Protein AF-A0A7Y5L9I8-F1 (afdb_monomer_lite)

Sequence (361 aa):
MAEFRYQGVTLAGKPLRGTILAPNRLAAKKKIDEIVAEHRVRVQALHKRVHFVYKVRRPGNQKIIDGEITAYTPEEVRESLVRMGYQIVQIRRNFFRPKLGVPQKEVVVFIRLCADLLREQFPYDEILSMLASDMENPRLRETVMEIHKDLKMGKEGRQVFLRHADVLGKFTVYMLSIASTSGNMADIYENTAKFLERSSEFKKNIRSTLFMPAFVVLAAVGALVFYVMYIFPKIAGMLLKYNIAVPPMTAATMQVSEFFQNNIIWVMLAFLSPIIATVSYFRSEKGRVVWHRILISIPVIGKLIYKTSLEVFARVFHALYSGSGENIEVIKISSEACGNRYIEKQIKDIVIPAMLREGRS

Radius of gyration: 30.18 Å; chains: 1; bounding box: 82×51×86 Å

Structure (mmCIF, N/CA/C/O backbone):
data_AF-A0A7Y5L9I8-F1
#
_entry.id   AF-A0A7Y5L9I8-F1
#
loop_
_atom_site.group_PDB
_atom_site.id
_atom_site.type_symbol
_atom_site.label_atom_id
_atom_site.label_alt_id
_atom_site.label_comp_id
_atom_site.label_asym_id
_atom_site.label_entity_id
_atom_site.label_seq_id
_atom_site.pdbx_PDB_ins_code
_atom_site.Cartn_x
_atom_site.Cartn_y
_atom_site.Cartn_z
_atom_site.occupancy
_atom_site.B_iso_or_equiv
_atom_site.auth_seq_id
_atom_site.auth_comp_id
_atom_site.auth_asym_id
_atom_site.auth_atom_id
_atom_site.pdbx_PDB_model_num
ATOM 1 N N . MET A 1 1 ? -18.382 -10.349 3.168 1.00 51.31 1 MET A N 1
ATOM 2 C CA . MET A 1 1 ? -19.373 -11.435 2.954 1.00 51.31 1 MET A CA 1
ATOM 3 C C . MET A 1 1 ? -20.641 -10.809 2.399 1.00 51.31 1 MET A C 1
ATOM 5 O O . MET A 1 1 ? -20.901 -9.664 2.733 1.00 51.31 1 MET A O 1
ATOM 9 N N . ALA A 1 2 ? -21.382 -11.493 1.527 1.00 58.16 2 ALA A N 1
ATOM 10 C CA . ALA A 1 2 ? -22.606 -10.938 0.956 1.00 58.16 2 ALA A CA 1
ATOM 11 C C . ALA A 1 2 ? -23.816 -11.264 1.843 1.00 58.16 2 ALA A C 1
ATOM 13 O O . ALA A 1 2 ? -23.951 -12.385 2.335 1.00 58.16 2 ALA A O 1
ATOM 14 N N . GLU A 1 3 ? -24.687 -10.277 2.032 1.00 71.50 3 GLU A N 1
ATOM 15 C CA . GLU A 1 3 ? -25.963 -10.438 2.725 1.00 71.50 3 GLU A CA 1
ATOM 16 C C . GLU A 1 3 ? -27.029 -10.895 1.719 1.00 71.50 3 GLU A C 1
ATOM 18 O O . GLU A 1 3 ? -27.205 -10.293 0.651 1.00 71.50 3 GLU A O 1
ATOM 23 N N . PHE A 1 4 ? -27.723 -11.983 2.040 1.00 70.19 4 PHE A N 1
ATOM 24 C CA . PHE A 1 4 ? -28.820 -12.516 1.243 1.00 70.19 4 PHE A CA 1
ATOM 25 C C . PHE A 1 4 ? -30.099 -12.518 2.072 1.00 70.19 4 PHE A C 1
ATOM 27 O O . PHE A 1 4 ? -30.115 -13.030 3.188 1.00 70.19 4 PHE A O 1
ATOM 34 N N . ARG A 1 5 ? -31.181 -11.978 1.513 1.00 74.88 5 ARG A N 1
ATOM 35 C CA . ARG A 1 5 ? -32.526 -12.062 2.085 1.00 74.88 5 ARG A CA 1
ATOM 36 C C . ARG A 1 5 ? -33.249 -13.237 1.448 1.00 74.88 5 ARG A C 1
ATOM 38 O O . ARG A 1 5 ? -33.314 -13.322 0.219 1.00 74.88 5 ARG A O 1
ATOM 45 N N . TYR A 1 6 ? -33.791 -14.120 2.275 1.00 75.12 6 TYR A N 1
ATOM 46 C CA . TYR A 1 6 ? -34.672 -15.187 1.828 1.00 75.12 6 TYR A CA 1
ATOM 47 C C . TYR A 1 6 ? -36.113 -14.868 2.225 1.00 75.12 6 TYR A C 1
ATOM 49 O O . TYR A 1 6 ? -36.376 -14.290 3.283 1.00 75.12 6 TYR A O 1
ATOM 57 N N . GLN A 1 7 ? -37.042 -15.216 1.343 1.00 69.31 7 GLN A N 1
ATOM 58 C CA . GLN A 1 7 ? -38.474 -15.165 1.610 1.00 69.31 7 GLN A CA 1
ATOM 59 C C . GLN A 1 7 ? -39.037 -16.570 1.427 1.00 69.31 7 GLN A C 1
ATOM 61 O O . GLN A 1 7 ? -38.748 -17.232 0.427 1.00 69.31 7 GLN A O 1
ATOM 66 N N . GLY A 1 8 ? -39.807 -17.035 2.401 1.00 67.56 8 GLY A N 1
ATOM 67 C CA . GLY A 1 8 ? -40.429 -18.349 2.382 1.00 67.56 8 GLY A CA 1
ATOM 68 C C . GLY A 1 8 ? -41.776 -18.357 3.082 1.00 67.56 8 GLY A C 1
ATOM 69 O O . GLY A 1 8 ? -42.226 -17.344 3.612 1.00 67.56 8 GLY A O 1
ATOM 70 N N . VAL A 1 9 ? -42.417 -19.517 3.077 1.00 67.44 9 VAL A N 1
ATOM 71 C CA . VAL A 1 9 ? -43.700 -19.754 3.741 1.00 67.44 9 VAL A CA 1
ATOM 72 C C . VAL A 1 9 ? -43.538 -20.972 4.642 1.00 67.44 9 VAL A C 1
ATOM 74 O O . VAL A 1 9 ? -42.948 -21.979 4.237 1.00 67.44 9 VAL A O 1
ATOM 77 N N . THR A 1 10 ? -44.010 -20.872 5.881 1.00 62.38 10 THR A N 1
ATOM 78 C CA . THR A 1 10 ? -44.082 -22.027 6.787 1.00 62.38 10 THR A CA 1
ATOM 79 C C . THR A 1 10 ? -45.184 -22.986 6.326 1.00 62.38 10 THR A C 1
ATOM 81 O O . THR A 1 10 ? -46.081 -22.592 5.581 1.00 62.38 10 THR A O 1
ATOM 84 N N . LEU A 1 11 ? -45.173 -24.246 6.775 1.00 61.03 11 LEU A N 1
ATOM 85 C CA . LEU A 1 11 ? -46.251 -25.205 6.464 1.00 61.03 11 LEU A CA 1
ATOM 86 C C . LEU A 1 11 ? -47.656 -24.706 6.864 1.00 61.03 11 LEU A C 1
ATOM 88 O O . LEU A 1 11 ? -48.641 -25.130 6.274 1.00 61.03 11 LEU A O 1
ATOM 92 N N . ALA A 1 12 ? -47.741 -23.772 7.817 1.00 59.38 12 ALA A N 1
ATOM 93 C CA . ALA A 1 12 ? -48.974 -23.124 8.268 1.00 59.38 12 ALA A CA 1
ATOM 94 C C . ALA A 1 12 ? -49.380 -21.885 7.434 1.00 59.38 12 ALA A C 1
ATOM 96 O O . ALA A 1 12 ? -50.245 -21.120 7.853 1.00 59.38 12 ALA A O 1
ATOM 97 N N . GLY A 1 13 ? -48.728 -21.630 6.294 1.00 58.44 13 GLY A N 1
ATOM 98 C CA . GLY A 1 13 ? -49.084 -20.536 5.382 1.00 58.44 13 GLY A CA 1
ATOM 99 C C . GLY A 1 13 ? -48.608 -19.140 5.804 1.00 58.44 13 GLY A C 1
ATOM 100 O O . GLY A 1 13 ? -48.916 -18.165 5.122 1.00 58.44 13 GLY A O 1
ATOM 101 N N . LYS A 1 14 ? -47.840 -19.005 6.897 1.00 64.38 14 LYS A N 1
ATOM 102 C CA . LYS A 1 14 ? -47.336 -17.697 7.354 1.00 64.38 14 LYS A CA 1
ATOM 103 C C . LYS A 1 14 ? -46.060 -17.300 6.592 1.00 64.38 14 LYS A C 1
ATOM 105 O O . LYS A 1 14 ? -45.145 -18.125 6.492 1.00 64.38 14 LYS A O 1
ATOM 110 N N . PRO A 1 15 ? -45.958 -16.055 6.085 1.00 64.38 15 PRO A N 1
ATOM 111 C CA . PRO A 1 15 ? -44.763 -15.578 5.398 1.00 64.38 15 PRO A CA 1
ATOM 112 C C . PRO A 1 15 ? -43.600 -15.417 6.386 1.00 64.38 15 PRO A C 1
ATOM 114 O O . PRO A 1 15 ? -43.722 -14.734 7.401 1.00 64.38 15 PRO A O 1
ATOM 117 N N . LEU A 1 16 ? -42.457 -16.026 6.071 1.00 63.69 16 LEU A N 1
ATOM 118 C CA . LEU A 1 16 ? -41.209 -15.928 6.824 1.00 63.69 16 LEU A CA 1
ATOM 119 C C . LEU A 1 16 ? -40.173 -15.159 5.999 1.00 63.69 16 LEU A C 1
ATOM 121 O O . LEU A 1 16 ? -39.917 -15.477 4.834 1.00 63.69 16 LEU A O 1
ATOM 125 N N . ARG A 1 17 ? -39.553 -14.148 6.611 1.00 68.00 17 ARG A N 1
ATOM 126 C CA . ARG A 1 17 ? -38.451 -13.383 6.019 1.00 68.00 17 ARG A CA 1
ATOM 127 C C . ARG A 1 17 ? -37.253 -13.431 6.952 1.00 68.00 17 ARG A C 1
ATOM 129 O O . ARG A 1 17 ? -37.393 -13.150 8.136 1.00 68.00 17 ARG A O 1
ATOM 136 N N . GLY A 1 18 ? -36.083 -13.734 6.404 1.00 67.50 18 GLY A N 1
ATOM 137 C CA . GLY A 1 18 ? -34.830 -13.724 7.151 1.00 67.50 18 GLY A CA 1
ATOM 138 C C . GLY A 1 18 ? -33.658 -13.280 6.286 1.00 67.50 18 GLY A C 1
ATOM 139 O O . GLY A 1 18 ? -33.740 -13.248 5.054 1.00 67.50 18 GLY A O 1
ATOM 140 N N . THR A 1 19 ? -32.560 -12.904 6.933 1.00 72.50 19 THR A N 1
ATOM 141 C CA . THR A 1 19 ? -31.301 -12.543 6.277 1.00 72.50 19 THR A CA 1
ATOM 142 C C . THR A 1 19 ? -30.198 -13.498 6.705 1.00 72.50 19 THR A C 1
ATOM 144 O O . THR A 1 19 ? -30.141 -13.938 7.850 1.00 72.50 19 THR A O 1
ATOM 147 N N . ILE A 1 20 ? -29.318 -13.844 5.768 1.00 73.56 20 ILE A N 1
ATOM 148 C CA . ILE A 1 20 ? -28.151 -14.685 6.021 1.00 73.56 20 ILE A CA 1
ATOM 149 C C . ILE A 1 20 ? -26.895 -14.069 5.408 1.00 73.56 20 ILE A C 1
ATOM 151 O O . ILE A 1 20 ? -26.925 -13.468 4.331 1.00 73.56 20 ILE A O 1
ATOM 155 N N . LEU A 1 21 ? -25.765 -14.259 6.083 1.00 69.00 21 LEU A N 1
ATOM 156 C CA . LEU A 1 21 ? -24.446 -13.881 5.585 1.00 69.00 21 LEU A CA 1
ATOM 157 C C . LEU A 1 21 ? -23.757 -15.106 4.980 1.00 69.00 21 LEU A C 1
ATOM 159 O O . LEU A 1 21 ? -23.557 -16.128 5.646 1.00 69.00 21 LEU A O 1
ATOM 163 N N . ALA A 1 22 ? -23.369 -14.997 3.711 1.00 66.44 22 ALA A N 1
ATOM 164 C CA . ALA A 1 22 ? -22.656 -16.054 3.008 1.00 66.44 22 ALA A CA 1
ATOM 165 C C . ALA A 1 22 ? -21.616 -15.479 2.031 1.00 66.44 22 ALA A C 1
ATOM 167 O O . ALA A 1 22 ? -21.783 -14.371 1.514 1.00 66.44 22 ALA A O 1
ATOM 168 N N . PRO A 1 23 ? -20.525 -16.211 1.748 1.00 56.97 23 PRO A N 1
ATOM 169 C CA . PRO A 1 23 ? -19.533 -15.771 0.772 1.00 56.97 23 PRO A CA 1
ATOM 170 C C . PRO A 1 23 ? -20.132 -15.715 -0.641 1.00 56.97 23 PRO A C 1
ATOM 172 O O . PRO A 1 23 ? -20.015 -14.691 -1.309 1.00 56.97 23 PRO A O 1
ATOM 175 N N . ASN A 1 24 ? -20.855 -16.766 -1.050 1.00 70.44 24 ASN A N 1
ATOM 176 C CA . ASN A 1 24 ? -21.395 -16.945 -2.401 1.00 70.44 24 ASN A CA 1
ATOM 177 C C . ASN A 1 24 ? -22.856 -17.430 -2.365 1.00 70.44 24 ASN A C 1
ATOM 179 O O . ASN A 1 24 ? -23.300 -18.002 -1.371 1.00 70.44 24 ASN A O 1
ATOM 183 N N . ARG A 1 25 ? -23.590 -17.270 -3.479 1.00 66.75 25 ARG A N 1
ATOM 184 C CA . ARG A 1 25 ? -25.006 -17.687 -3.609 1.00 66.75 25 ARG A CA 1
ATOM 185 C C . ARG A 1 25 ? -25.216 -19.186 -3.337 1.00 66.75 25 ARG A C 1
ATOM 187 O O . ARG A 1 25 ? -26.230 -19.552 -2.762 1.00 66.75 25 ARG A O 1
ATOM 194 N N . LEU A 1 26 ? -24.246 -20.030 -3.699 1.00 69.12 26 LEU A N 1
ATOM 195 C CA . LEU A 1 26 ? -24.251 -21.472 -3.408 1.00 69.12 26 LEU A CA 1
ATOM 196 C C . LEU A 1 26 ? -24.158 -21.766 -1.905 1.00 69.12 26 LEU A C 1
ATOM 198 O O . LEU A 1 26 ? -24.940 -22.552 -1.385 1.00 69.12 26 LEU A O 1
ATOM 202 N N . ALA A 1 27 ? -23.255 -21.086 -1.194 1.00 70.12 27 ALA A N 1
ATOM 203 C CA . ALA A 1 27 ? -23.119 -21.226 0.257 1.00 70.12 27 ALA A CA 1
ATOM 204 C C . ALA A 1 27 ? -24.343 -20.667 1.003 1.00 70.12 27 ALA A C 1
ATOM 206 O O . ALA A 1 27 ? -24.741 -21.210 2.028 1.00 70.12 27 ALA A O 1
ATOM 207 N N . ALA A 1 28 ? -24.958 -19.608 0.464 1.00 64.62 28 ALA A N 1
ATOM 208 C CA . ALA A 1 28 ? -26.220 -19.074 0.964 1.00 64.62 28 ALA A CA 1
ATOM 209 C C . ALA A 1 28 ? -27.350 -20.099 0.821 1.00 64.62 28 ALA A C 1
ATOM 211 O O . ALA A 1 28 ? -28.075 -20.347 1.776 1.00 64.62 28 ALA A O 1
ATOM 212 N N . LYS A 1 29 ? -27.461 -20.727 -0.357 1.00 71.75 29 LYS A N 1
ATOM 213 C CA . LYS A 1 29 ? -28.465 -21.756 -0.626 1.00 71.75 29 LYS A CA 1
ATOM 214 C C . LYS A 1 29 ? -28.286 -22.967 0.293 1.00 71.75 29 LYS A C 1
ATOM 216 O O . LYS A 1 29 ? -29.248 -23.357 0.924 1.00 71.75 29 LYS A O 1
ATOM 221 N N . LYS A 1 30 ? -27.054 -23.457 0.476 1.00 75.06 30 LYS A N 1
ATOM 222 C CA . LYS A 1 30 ? -26.762 -24.586 1.376 1.00 75.06 30 LYS A CA 1
ATOM 223 C C . LYS A 1 30 ? -27.182 -24.318 2.830 1.00 75.06 30 LYS A C 1
ATOM 225 O O . LYS A 1 30 ? -27.861 -25.144 3.421 1.00 75.06 30 LYS A O 1
ATOM 230 N N . LYS A 1 31 ? -26.857 -23.136 3.370 1.00 68.88 31 LYS A N 1
ATOM 231 C CA . LYS A 1 31 ? -27.305 -22.724 4.715 1.00 68.88 31 LYS A CA 1
ATOM 232 C C . LYS A 1 31 ? -28.825 -22.591 4.820 1.00 68.88 31 LYS A C 1
ATOM 234 O O . LYS A 1 31 ? -29.394 -22.854 5.869 1.00 68.88 31 LYS A O 1
ATOM 239 N N . ILE A 1 32 ? -29.483 -22.149 3.750 1.00 67.81 32 ILE A N 1
ATOM 240 C CA . ILE A 1 32 ? -30.946 -22.073 3.703 1.00 67.81 32 ILE A CA 1
ATOM 241 C C . ILE A 1 32 ? -31.549 -23.474 3.644 1.00 67.81 32 ILE A C 1
ATOM 243 O O . ILE A 1 32 ? -32.513 -23.722 4.352 1.00 67.81 32 ILE A O 1
ATOM 247 N N . ASP A 1 33 ? -30.980 -24.383 2.855 1.00 68.00 33 ASP A N 1
ATOM 248 C CA . ASP A 1 33 ? -31.441 -25.767 2.740 1.00 68.00 33 ASP A CA 1
ATOM 249 C C . ASP A 1 33 ? -31.302 -26.511 4.088 1.00 68.00 33 ASP A C 1
ATOM 251 O O . ASP A 1 33 ? -32.197 -27.266 4.461 1.00 68.00 33 ASP A O 1
ATOM 255 N N . GLU A 1 34 ? -30.251 -26.226 4.871 1.00 70.12 34 GLU A N 1
ATOM 256 C CA . GLU A 1 34 ? -30.088 -26.698 6.261 1.00 70.12 34 GLU A CA 1
ATOM 257 C C . GLU A 1 34 ? -31.204 -26.161 7.185 1.00 70.12 34 GLU A C 1
ATOM 259 O O . GLU A 1 34 ? -31.866 -26.938 7.873 1.00 70.12 34 GLU A O 1
ATOM 264 N N . ILE A 1 35 ? -31.507 -24.857 7.129 1.00 66.50 35 ILE A N 1
ATOM 265 C CA . ILE A 1 35 ? -32.602 -24.235 7.906 1.00 66.50 35 ILE A CA 1
ATOM 266 C C . ILE A 1 35 ? -33.977 -24.784 7.481 1.00 66.50 35 ILE A C 1
ATOM 268 O O . ILE A 1 35 ? -34.872 -24.967 8.308 1.00 66.50 35 ILE A O 1
ATOM 272 N N . VAL A 1 36 ? -34.158 -25.063 6.189 1.00 65.25 36 VAL A N 1
ATOM 273 C CA . VAL A 1 36 ? -35.375 -25.650 5.613 1.00 65.25 36 VAL A CA 1
ATOM 274 C C . VAL A 1 36 ? -35.586 -27.084 6.102 1.00 65.25 36 VAL A C 1
ATOM 276 O O . VAL A 1 36 ? -36.724 -27.444 6.414 1.00 65.25 36 VAL A O 1
ATOM 279 N N . ALA A 1 37 ? -34.516 -27.879 6.199 1.00 61.16 37 ALA A N 1
ATOM 280 C CA . ALA A 1 37 ? -34.562 -29.247 6.710 1.00 61.16 37 ALA A CA 1
ATOM 281 C C . ALA A 1 37 ? -34.908 -29.294 8.206 1.00 61.16 37 ALA A C 1
ATOM 283 O O . ALA A 1 37 ? -35.681 -30.149 8.633 1.00 61.16 37 ALA A O 1
ATOM 284 N N . GLU A 1 38 ? -34.391 -28.341 8.982 1.00 60.12 38 GLU A N 1
ATOM 285 C CA . GLU A 1 38 ? -34.566 -28.288 10.435 1.00 60.12 38 GLU A CA 1
ATOM 286 C C . GLU A 1 38 ? -35.928 -27.690 10.854 1.00 60.12 38 GLU A C 1
ATOM 288 O O . GLU A 1 38 ? -36.512 -28.119 11.844 1.00 60.12 38 GLU A O 1
ATOM 293 N N . HIS A 1 39 ? -36.495 -26.761 10.066 1.00 56.97 39 HIS A N 1
ATOM 294 C CA . HIS A 1 39 ? -37.715 -26.015 10.432 1.00 56.97 39 HIS A CA 1
ATOM 295 C C . HIS A 1 39 ? -38.908 -26.181 9.462 1.00 56.97 39 HIS A C 1
ATOM 297 O O . HIS A 1 39 ? -39.911 -25.476 9.589 1.00 56.97 39 HIS A O 1
ATOM 303 N N . ARG A 1 40 ? -38.839 -27.109 8.491 1.00 55.19 40 ARG A N 1
ATOM 304 C CA . ARG A 1 40 ? -39.901 -27.413 7.500 1.00 55.19 40 ARG A CA 1
ATOM 305 C C . ARG A 1 40 ? -40.494 -26.167 6.803 1.00 55.19 40 ARG A C 1
ATOM 307 O O . ARG A 1 40 ? -41.711 -25.987 6.742 1.00 55.19 40 ARG A O 1
ATOM 314 N N . VAL A 1 41 ? -39.651 -25.291 6.258 1.00 58.41 41 VAL A N 1
ATOM 315 C CA . VAL A 1 41 ? -40.068 -24.053 5.555 1.00 58.41 41 VAL A CA 1
ATOM 316 C C . VAL A 1 41 ? -39.853 -24.199 4.045 1.00 58.41 41 VAL A C 1
ATOM 318 O O . VAL A 1 41 ? -38.849 -24.755 3.628 1.00 58.41 41 VAL A O 1
ATOM 321 N N . ARG A 1 42 ? -40.739 -23.675 3.183 1.00 54.66 42 ARG A N 1
ATOM 322 C CA . ARG A 1 42 ? -40.469 -23.577 1.730 1.00 54.66 42 ARG A CA 1
ATOM 323 C C . ARG A 1 42 ? -39.954 -22.185 1.381 1.00 54.66 42 ARG A C 1
ATOM 325 O O . ARG A 1 42 ? -40.699 -21.214 1.483 1.00 54.66 42 ARG A O 1
ATOM 332 N N . VAL A 1 43 ? -38.699 -22.077 0.949 1.00 57.00 43 VAL A N 1
ATOM 333 C CA . VAL A 1 43 ? -38.109 -20.806 0.491 1.00 57.00 43 VAL A CA 1
ATOM 334 C C . VAL A 1 43 ? -38.451 -20.585 -0.982 1.00 57.00 43 VAL A C 1
ATOM 336 O O . VAL A 1 43 ? -38.161 -21.430 -1.823 1.00 57.00 43 VAL A O 1
ATOM 339 N N . GLN A 1 44 ? -39.068 -19.445 -1.292 1.00 58.06 44 GLN A N 1
ATOM 340 C CA . GLN A 1 44 ? -39.566 -19.103 -2.628 1.00 58.06 44 GLN A CA 1
ATOM 341 C C . GLN A 1 44 ? -38.621 -18.168 -3.394 1.00 58.06 44 GLN A C 1
ATOM 343 O O . GLN A 1 44 ? -38.552 -18.241 -4.618 1.00 58.06 44 GLN A O 1
ATOM 348 N N . ALA A 1 45 ? -37.854 -17.314 -2.704 1.00 57.59 45 ALA A N 1
ATOM 349 C CA . ALA A 1 45 ? -36.934 -16.387 -3.364 1.00 57.59 45 ALA A CA 1
ATOM 350 C C . ALA A 1 45 ? -35.699 -16.055 -2.512 1.00 57.59 45 ALA A C 1
ATOM 352 O O . ALA A 1 45 ? -35.792 -15.868 -1.298 1.00 57.59 45 ALA A O 1
ATOM 353 N N . LEU A 1 46 ? -34.539 -15.950 -3.175 1.00 64.19 46 LEU A N 1
ATOM 354 C CA . LEU A 1 46 ? -33.256 -15.555 -2.587 1.00 64.19 46 LEU A CA 1
ATOM 355 C C . LEU A 1 46 ? -32.723 -14.306 -3.295 1.00 64.19 46 LEU A C 1
ATOM 357 O O . LEU A 1 46 ? -32.245 -14.388 -4.431 1.00 64.19 46 LEU A O 1
ATOM 361 N N . HIS A 1 47 ? -32.747 -13.169 -2.605 1.00 69.62 47 HIS A N 1
ATOM 362 C CA . HIS A 1 47 ? -32.266 -11.895 -3.127 1.00 69.62 47 HIS A CA 1
ATOM 363 C C . HIS A 1 47 ? -30.932 -11.522 -2.482 1.00 69.62 47 HIS A C 1
ATOM 365 O O . HIS A 1 47 ? -30.807 -11.446 -1.261 1.00 69.62 47 HIS A O 1
ATOM 371 N N . LYS A 1 48 ? -29.912 -11.285 -3.309 1.00 67.38 48 LYS A N 1
ATOM 372 C CA . LYS A 1 48 ? -28.627 -10.741 -2.858 1.00 67.38 48 LYS A CA 1
ATOM 373 C C . LYS A 1 48 ? -28.773 -9.230 -2.697 1.00 67.38 48 LYS A C 1
ATOM 375 O O . LYS A 1 48 ? -29.258 -8.586 -3.625 1.00 67.38 48 LYS A O 1
ATOM 380 N N . ARG A 1 49 ? -28.302 -8.667 -1.585 1.00 69.62 49 ARG A N 1
ATOM 381 C CA . ARG A 1 49 ? -28.227 -7.212 -1.421 1.00 69.62 49 ARG A CA 1
ATOM 382 C C . ARG A 1 49 ? -27.270 -6.630 -2.463 1.00 69.62 49 ARG A C 1
ATOM 384 O O . ARG A 1 49 ? -26.122 -7.070 -2.567 1.00 69.62 49 ARG A O 1
ATOM 391 N N . VAL A 1 50 ? -27.753 -5.693 -3.273 1.00 73.19 50 VAL A N 1
ATOM 392 C CA . VAL A 1 50 ? -26.979 -5.057 -4.347 1.00 73.19 50 VAL A CA 1
ATOM 393 C C . VAL A 1 50 ? -27.174 -3.547 -4.344 1.00 73.19 50 VAL A C 1
ATOM 395 O O . VAL A 1 50 ? -28.139 -3.027 -3.787 1.00 73.19 50 VAL A O 1
ATOM 398 N N . HIS A 1 51 ? -26.229 -2.843 -4.961 1.00 72.69 51 HIS A N 1
ATOM 399 C CA . HIS A 1 51 ? -26.294 -1.398 -5.121 1.00 72.69 51 HIS A CA 1
ATOM 400 C C . HIS A 1 51 ? -27.138 -1.049 -6.350 1.00 72.69 51 HIS A C 1
ATOM 402 O O . HIS A 1 51 ? -26.938 -1.589 -7.446 1.00 72.69 51 HIS A O 1
ATOM 408 N N . PHE A 1 52 ? -28.067 -0.124 -6.159 1.00 76.75 52 PHE A N 1
ATOM 409 C CA . PHE A 1 52 ? -28.834 0.511 -7.215 1.00 76.75 52 PHE A CA 1
ATOM 410 C C . PHE A 1 52 ? -28.422 1.974 -7.301 1.00 76.75 52 PHE A C 1
ATOM 412 O O . PHE A 1 52 ? -28.347 2.664 -6.286 1.00 76.75 52 PHE A O 1
ATOM 419 N N . VAL A 1 53 ? -28.167 2.436 -8.520 1.00 79.44 53 VAL A N 1
ATOM 420 C CA . VAL A 1 53 ? -27.986 3.856 -8.814 1.00 79.44 53 VAL A CA 1
ATOM 421 C C . VAL A 1 53 ? -29.345 4.381 -9.246 1.00 79.44 53 VAL A C 1
ATOM 423 O O . VAL A 1 53 ? -29.979 3.807 -10.141 1.00 79.44 53 VAL A O 1
ATOM 426 N N . TYR A 1 54 ? -29.799 5.448 -8.604 1.00 80.19 54 TYR A N 1
ATOM 427 C CA . TYR A 1 54 ? -31.060 6.094 -8.922 1.00 80.19 54 TYR A CA 1
ATOM 428 C C . TYR A 1 54 ? -30.833 7.538 -9.353 1.00 80.19 54 TYR A C 1
ATOM 430 O O . TYR A 1 54 ? -29.961 8.237 -8.843 1.00 80.19 54 TYR A O 1
ATOM 438 N N . LYS A 1 55 ? -31.654 7.973 -10.305 1.00 82.44 55 LYS A N 1
ATOM 439 C CA . LYS A 1 55 ? -31.813 9.370 -10.692 1.00 82.44 55 LYS A CA 1
ATOM 440 C C . LYS A 1 55 ? -33.194 9.803 -10.254 1.00 82.44 55 LYS A C 1
ATOM 442 O O . LYS A 1 55 ? -34.190 9.226 -10.704 1.00 82.44 55 LYS A O 1
ATOM 447 N N . VAL A 1 56 ? -33.253 10.779 -9.363 1.00 83.50 56 VAL A N 1
ATOM 448 C CA . VAL A 1 56 ? -34.506 11.282 -8.809 1.00 83.50 56 VAL A CA 1
ATOM 449 C C . VAL A 1 56 ? -34.624 12.783 -8.964 1.00 83.50 56 VAL A C 1
ATOM 451 O O . VAL A 1 56 ? -33.640 13.513 -9.016 1.00 83.50 56 VAL A O 1
ATOM 454 N N . ARG A 1 57 ? -35.864 13.245 -9.030 1.00 84.88 57 ARG A N 1
ATOM 455 C CA . ARG A 1 57 ? -36.238 14.647 -9.115 1.00 84.88 57 ARG A CA 1
ATOM 456 C C . ARG A 1 57 ? -37.121 14.987 -7.922 1.00 84.88 57 ARG A C 1
ATOM 458 O O . ARG A 1 57 ? -37.984 14.198 -7.542 1.00 84.88 57 ARG A O 1
ATOM 465 N N . ARG A 1 58 ? -36.928 16.161 -7.326 1.00 82.19 58 ARG A N 1
ATOM 466 C CA . ARG A 1 58 ? -37.839 16.669 -6.292 1.00 82.19 58 ARG A CA 1
ATOM 467 C C . ARG A 1 58 ? -39.012 17.394 -6.977 1.00 82.19 58 ARG A C 1
ATOM 469 O O . ARG A 1 58 ? -38.751 18.166 -7.904 1.00 82.19 58 ARG A O 1
ATOM 476 N N . PRO A 1 59 ? -40.277 17.170 -6.577 1.00 73.25 59 PRO A N 1
ATOM 477 C CA . PRO A 1 59 ? -41.408 17.904 -7.144 1.00 73.25 59 PRO A CA 1
ATOM 478 C C . PRO A 1 59 ? -41.190 19.414 -6.953 1.00 73.25 59 PRO A C 1
ATOM 480 O O . PRO A 1 59 ? -40.919 19.868 -5.846 1.00 73.25 59 PRO A O 1
ATOM 483 N N . GLY A 1 60 ? -41.210 20.171 -8.056 1.00 68.81 60 GLY A N 1
ATOM 484 C CA . GLY A 1 60 ? -40.944 21.618 -8.081 1.00 68.81 60 GLY A CA 1
ATOM 485 C C . GLY A 1 60 ? -39.508 22.042 -8.425 1.00 68.81 60 GLY A C 1
ATOM 486 O O . GLY A 1 60 ? -39.292 23.209 -8.725 1.00 68.81 60 GLY A O 1
ATOM 487 N N . ASN A 1 61 ? -38.531 21.127 -8.462 1.00 71.75 61 ASN A N 1
ATOM 488 C CA . ASN A 1 61 ? -37.150 21.445 -8.848 1.00 71.75 61 ASN A CA 1
ATOM 489 C C . ASN A 1 61 ? -36.760 20.683 -10.126 1.00 71.75 61 ASN A C 1
ATOM 491 O O . ASN A 1 61 ? -37.120 19.518 -10.299 1.00 71.75 61 ASN A O 1
ATOM 495 N N . GLN A 1 62 ? -36.065 21.335 -11.057 1.00 68.69 62 GLN A N 1
ATOM 496 C CA . GLN A 1 62 ? -35.684 20.744 -12.350 1.00 68.69 62 GLN A CA 1
ATOM 497 C C . GLN A 1 62 ? -34.354 19.974 -12.271 1.00 68.69 62 GLN A C 1
ATOM 499 O O . GLN A 1 62 ? -34.012 19.223 -13.182 1.00 68.69 62 GLN A O 1
ATOM 504 N N . LYS A 1 63 ? -33.621 20.123 -11.160 1.00 75.06 63 LYS A N 1
ATOM 505 C CA . LYS A 1 63 ? -32.325 19.480 -10.941 1.00 75.06 63 LYS A CA 1
ATOM 506 C C . LYS A 1 63 ? -32.494 17.987 -10.637 1.00 75.06 63 LYS A C 1
ATOM 508 O O . LYS A 1 63 ? -33.202 17.607 -9.703 1.00 75.06 63 LYS A O 1
ATOM 513 N N . ILE A 1 64 ? -31.829 17.153 -11.433 1.00 77.50 64 ILE A N 1
ATOM 514 C CA . ILE A 1 64 ? -31.755 15.705 -11.227 1.00 77.50 64 ILE A CA 1
ATOM 515 C C . ILE A 1 64 ? -30.691 15.433 -10.165 1.00 77.50 64 ILE A C 1
ATOM 517 O O . ILE A 1 64 ? -29.571 15.935 -10.257 1.00 77.50 64 ILE A O 1
ATOM 521 N N . ILE A 1 65 ? -31.063 14.661 -9.150 1.00 78.25 65 ILE A N 1
ATOM 522 C CA . ILE A 1 65 ? -30.177 14.206 -8.085 1.00 78.25 65 ILE A CA 1
ATOM 523 C C . ILE A 1 65 ? -29.838 12.748 -8.380 1.00 78.25 65 ILE A C 1
ATOM 525 O O . ILE A 1 65 ? -30.725 11.892 -8.448 1.00 78.25 65 ILE A O 1
ATOM 529 N N . ASP A 1 66 ? -28.549 12.487 -8.556 1.00 78.44 66 ASP A N 1
ATOM 530 C CA . ASP A 1 66 ? -28.013 11.141 -8.704 1.00 78.44 66 ASP A CA 1
ATOM 531 C C . ASP A 1 66 ? -27.628 10.616 -7.311 1.00 78.44 66 ASP A C 1
ATOM 533 O O . ASP A 1 66 ? -27.005 11.325 -6.520 1.00 78.44 66 ASP A O 1
ATOM 537 N N . GLY A 1 67 ? -28.020 9.384 -6.990 1.00 70.69 67 GLY A N 1
ATOM 538 C CA . GLY A 1 67 ? -27.738 8.762 -5.698 1.00 70.69 67 GLY A CA 1
ATOM 539 C C . GLY A 1 67 ? -27.558 7.252 -5.797 1.00 70.69 67 GLY A C 1
ATOM 540 O O . GLY A 1 67 ? -27.932 6.620 -6.787 1.00 70.69 67 GLY A O 1
ATOM 541 N N . GLU A 1 68 ? -26.972 6.660 -4.759 1.00 75.50 68 GLU A N 1
ATOM 542 C CA . GLU A 1 68 ? -26.792 5.213 -4.638 1.00 75.50 68 GLU A CA 1
ATOM 543 C C . GLU A 1 68 ? -27.513 4.706 -3.388 1.00 75.50 68 GLU A C 1
ATOM 545 O O . GLU A 1 68 ? -27.399 5.289 -2.312 1.00 75.50 68 GLU A O 1
ATOM 550 N N . ILE A 1 69 ? -28.248 3.603 -3.514 1.00 74.56 69 ILE A N 1
ATOM 551 C CA . ILE A 1 69 ? -28.906 2.932 -2.387 1.00 74.56 69 ILE A CA 1
ATOM 552 C C . ILE A 1 69 ? -28.670 1.427 -2.465 1.00 74.56 69 ILE A C 1
ATOM 554 O O . ILE A 1 69 ? -28.607 0.838 -3.546 1.00 74.56 69 ILE A O 1
ATOM 558 N N . THR A 1 70 ? -28.532 0.786 -1.306 1.00 71.62 70 THR A N 1
ATOM 559 C CA . THR A 1 70 ? -28.455 -0.677 -1.224 1.00 71.62 70 THR A CA 1
ATOM 560 C C . THR A 1 70 ? -29.836 -1.255 -0.965 1.00 71.62 70 THR A C 1
ATOM 562 O O . THR A 1 70 ? -30.486 -0.888 0.009 1.00 71.62 70 THR A O 1
ATOM 565 N N . ALA A 1 71 ? -30.273 -2.183 -1.812 1.00 77.69 71 ALA A N 1
ATOM 566 C CA . ALA A 1 71 ? -31.560 -2.858 -1.662 1.00 77.69 71 ALA A CA 1
ATOM 567 C C . ALA A 1 71 ? -31.492 -4.304 -2.164 1.00 77.69 71 ALA A C 1
ATOM 569 O O . ALA A 1 71 ? -30.526 -4.709 -2.823 1.00 77.69 71 ALA A O 1
ATOM 570 N N . TYR A 1 72 ? -32.510 -5.099 -1.837 1.00 74.00 72 TYR A N 1
ATOM 571 C CA . TYR A 1 72 ? -32.624 -6.482 -2.307 1.00 74.00 72 TYR A CA 1
ATOM 572 C C . TYR A 1 72 ? -33.348 -6.571 -3.653 1.00 74.00 72 TYR A C 1
ATOM 574 O O . TYR A 1 72 ? -33.048 -7.458 -4.457 1.00 74.00 72 TYR A O 1
ATOM 582 N N . THR A 1 73 ? -34.256 -5.629 -3.915 1.00 78.06 73 THR A N 1
ATOM 583 C CA . THR A 1 73 ? -35.031 -5.525 -5.155 1.00 78.06 73 THR A CA 1
ATOM 584 C C . THR A 1 73 ? -35.130 -4.066 -5.626 1.00 78.06 73 THR A C 1
ATOM 586 O O . THR A 1 73 ? -35.022 -3.147 -4.810 1.00 78.06 73 THR A O 1
ATOM 589 N N . PRO A 1 74 ? -35.311 -3.814 -6.935 1.00 76.44 74 PRO A N 1
ATOM 590 C CA . PRO A 1 74 ? -35.548 -2.462 -7.445 1.00 76.44 74 PRO A CA 1
ATOM 591 C C . PRO A 1 74 ? -36.863 -1.849 -6.927 1.00 76.44 74 PRO A C 1
ATOM 593 O O . PRO A 1 74 ? -36.976 -0.629 -6.826 1.00 76.44 74 PRO A O 1
ATOM 596 N N . GLU A 1 75 ? -37.837 -2.671 -6.545 1.00 79.69 75 GLU A N 1
ATOM 597 C CA . GLU A 1 75 ? -39.116 -2.250 -5.969 1.00 79.69 75 GLU A CA 1
ATOM 598 C C . GLU A 1 75 ? -38.929 -1.648 -4.570 1.00 79.69 75 GLU A C 1
ATOM 600 O O . GLU A 1 75 ? -39.494 -0.596 -4.282 1.00 79.69 75 GLU A O 1
ATOM 605 N N . GLU A 1 76 ? -38.060 -2.233 -3.735 1.00 78.81 76 GLU A N 1
ATOM 606 C CA . GLU A 1 76 ? -37.696 -1.664 -2.426 1.00 78.81 76 GLU A CA 1
ATOM 607 C C . GLU A 1 76 ? -37.054 -0.276 -2.569 1.00 78.81 76 GLU A C 1
ATOM 609 O O . GLU A 1 76 ? -37.308 0.622 -1.762 1.00 78.81 76 GLU A O 1
ATOM 614 N N . VAL A 1 77 ? -36.247 -0.075 -3.617 1.00 77.69 77 VAL A N 1
ATOM 615 C CA . VAL A 1 77 ? -35.668 1.236 -3.948 1.00 77.69 77 VAL A CA 1
ATOM 616 C C . VAL A 1 77 ? -36.765 2.217 -4.330 1.00 77.69 77 VAL A C 1
ATOM 618 O O . VAL A 1 77 ? -36.793 3.338 -3.826 1.00 77.69 77 VAL A O 1
ATOM 621 N N . ARG A 1 78 ? -37.694 1.788 -5.188 1.00 81.62 78 ARG A N 1
ATOM 622 C CA . ARG A 1 78 ? -38.818 2.611 -5.634 1.00 81.62 78 ARG A CA 1
ATOM 623 C C . ARG A 1 78 ? -39.695 3.054 -4.469 1.00 81.62 78 ARG A C 1
ATOM 625 O O . ARG A 1 78 ? -39.963 4.244 -4.347 1.00 81.62 78 ARG A O 1
ATOM 632 N N . GLU A 1 79 ? -40.080 2.137 -3.589 1.00 83.44 79 GLU A N 1
ATOM 633 C CA . GLU A 1 79 ? -40.852 2.471 -2.390 1.00 83.44 79 GLU A CA 1
ATOM 634 C C . GLU A 1 79 ? -40.105 3.435 -1.467 1.00 83.44 79 GLU A C 1
ATOM 636 O O . GLU A 1 79 ? -40.698 4.391 -0.971 1.00 83.44 79 GLU A O 1
ATOM 641 N N . SER A 1 80 ? -38.808 3.205 -1.248 1.00 80.31 80 SER A N 1
ATOM 642 C CA . SER A 1 80 ? -37.996 4.051 -0.368 1.00 80.31 80 SER A CA 1
ATOM 643 C C . SER A 1 80 ? -37.888 5.479 -0.908 1.00 80.31 80 SER A C 1
ATOM 645 O O . SER A 1 80 ? -38.058 6.434 -0.156 1.00 80.31 80 SER A O 1
ATOM 647 N N . LEU A 1 81 ? -37.678 5.639 -2.219 1.00 83.12 81 LEU A N 1
ATOM 648 C CA . LEU A 1 81 ? -37.565 6.950 -2.865 1.00 83.12 81 LEU A CA 1
ATOM 649 C C . LEU A 1 81 ? -38.908 7.690 -2.932 1.00 83.12 81 LEU A C 1
ATOM 651 O O . LEU A 1 81 ? -38.944 8.901 -2.717 1.00 83.12 81 LEU A O 1
ATOM 655 N N . VAL A 1 82 ? -40.011 6.972 -3.166 1.00 84.12 82 VAL A N 1
ATOM 656 C CA . VAL A 1 82 ? -41.363 7.554 -3.143 1.00 84.12 82 VAL A CA 1
ATOM 657 C C . VAL A 1 82 ? -41.741 8.003 -1.730 1.00 84.12 82 VAL A C 1
ATOM 659 O O . VAL A 1 82 ? -42.238 9.114 -1.572 1.00 84.12 82 VAL A O 1
ATOM 662 N N . ARG A 1 83 ? -41.441 7.207 -0.690 1.00 84.75 83 ARG A N 1
ATOM 663 C CA . ARG A 1 83 ? -41.636 7.615 0.719 1.00 84.75 83 ARG A CA 1
ATOM 664 C C . ARG A 1 83 ? -40.841 8.866 1.084 1.00 84.75 83 ARG A C 1
ATOM 666 O O . ARG A 1 83 ? -41.292 9.657 1.901 1.00 84.75 83 ARG A O 1
ATOM 673 N N . MET A 1 84 ? -39.680 9.059 0.464 1.00 78.25 84 MET A N 1
ATOM 674 C CA . MET A 1 84 ? -38.855 10.259 0.624 1.00 78.25 84 MET A CA 1
ATOM 675 C C . MET A 1 84 ? -39.338 11.456 -0.221 1.00 78.25 84 MET A C 1
ATOM 677 O O . MET A 1 84 ? -38.678 12.494 -0.238 1.00 78.25 84 MET A O 1
ATOM 681 N N . GLY A 1 85 ? -40.470 11.337 -0.926 1.00 80.69 85 GLY A N 1
ATOM 682 C CA . GLY A 1 85 ? -41.074 12.421 -1.707 1.00 80.69 85 GLY A CA 1
ATOM 683 C C . GLY A 1 85 ? -40.393 12.695 -3.051 1.00 80.69 85 GLY A C 1
ATOM 684 O O . GLY A 1 85 ? -40.562 13.776 -3.617 1.00 80.69 85 GLY A O 1
ATOM 685 N N . TYR A 1 86 ? -39.608 11.749 -3.573 1.00 84.94 86 TYR A N 1
ATOM 686 C CA . TYR A 1 86 ? -38.902 11.902 -4.842 1.00 84.94 86 TYR A CA 1
ATOM 687 C C . TYR A 1 86 ? -39.668 11.291 -6.025 1.00 84.94 86 TYR A C 1
ATOM 689 O O . TYR A 1 86 ? -40.202 10.186 -5.948 1.00 84.94 86 TYR A O 1
ATOM 697 N N . GLN A 1 87 ? -39.646 11.980 -7.170 1.00 81.88 87 GLN A N 1
ATOM 698 C CA . GLN A 1 87 ? -40.054 11.434 -8.463 1.00 81.88 87 GLN A CA 1
ATOM 699 C C . GLN A 1 87 ? -38.883 10.688 -9.101 1.00 81.88 87 GLN A C 1
ATOM 701 O O . GLN A 1 87 ? -37.787 11.225 -9.258 1.00 81.88 87 GLN A O 1
ATOM 706 N N . ILE A 1 88 ? -39.110 9.438 -9.478 1.00 81.56 88 ILE A N 1
ATOM 707 C CA . ILE A 1 88 ? -38.059 8.557 -9.984 1.00 81.56 88 ILE A CA 1
ATOM 708 C C . ILE A 1 88 ? -37.948 8.722 -11.494 1.00 81.56 88 ILE A C 1
ATOM 710 O O . ILE A 1 88 ? -38.906 8.466 -12.216 1.00 81.56 88 ILE A O 1
ATOM 714 N N . VAL A 1 89 ? -36.766 9.118 -11.963 1.00 81.06 89 VAL A N 1
ATOM 715 C CA . VAL A 1 89 ? -36.450 9.226 -13.394 1.00 81.06 89 VAL A CA 1
ATOM 716 C C . VAL A 1 89 ? -35.887 7.902 -13.897 1.00 81.06 89 VAL A C 1
ATOM 718 O O . VAL A 1 89 ? -36.276 7.412 -14.951 1.00 81.06 89 VAL A O 1
ATOM 721 N N . GLN A 1 90 ? -34.967 7.299 -13.140 1.00 79.25 90 GLN A N 1
ATOM 722 C CA . GLN A 1 90 ? -34.316 6.060 -13.553 1.00 79.25 90 GLN A CA 1
ATOM 723 C C . GLN A 1 90 ? -33.775 5.285 -12.350 1.00 79.25 90 GLN A C 1
ATOM 725 O O . GLN A 1 90 ? -33.153 5.875 -11.471 1.00 79.25 90 GLN A O 1
ATOM 730 N N . ILE A 1 91 ? -33.935 3.960 -12.347 1.00 81.38 91 ILE A N 1
ATOM 731 C CA . ILE A 1 91 ? -33.250 3.044 -11.423 1.00 81.38 91 ILE A CA 1
ATOM 732 C C . ILE A 1 91 ? -32.451 2.063 -12.275 1.00 81.38 91 ILE A C 1
ATOM 734 O O . ILE A 1 91 ? -33.014 1.392 -13.139 1.00 81.38 91 ILE A O 1
ATOM 738 N N . ARG A 1 92 ? -31.140 1.963 -12.049 1.00 78.44 92 ARG A N 1
ATOM 739 C CA . ARG A 1 92 ? -30.295 0.946 -12.687 1.00 78.44 92 ARG A CA 1
ATOM 740 C C . ARG A 1 92 ? -29.543 0.152 -11.636 1.00 78.44 92 ARG A C 1
ATOM 742 O O . ARG A 1 92 ? -28.994 0.699 -10.682 1.00 78.44 92 ARG A O 1
ATOM 749 N N . ARG A 1 93 ? -29.488 -1.162 -11.839 1.00 73.62 93 ARG A N 1
ATOM 750 C CA . ARG A 1 93 ? -28.632 -2.039 -11.044 1.00 73.62 93 ARG A CA 1
ATOM 751 C C . ARG A 1 93 ? -27.184 -1.796 -11.449 1.00 73.62 93 ARG A C 1
ATOM 753 O O . ARG A 1 93 ? -26.841 -1.973 -12.617 1.00 73.62 93 ARG A O 1
ATOM 760 N N . ASN A 1 94 ? -26.340 -1.416 -10.496 1.00 69.25 94 ASN A N 1
ATOM 761 C CA . ASN A 1 94 ? -24.929 -1.208 -10.781 1.00 69.25 94 ASN A CA 1
ATOM 762 C C . ASN A 1 94 ? -24.167 -2.528 -10.592 1.00 69.25 94 ASN A C 1
ATOM 764 O O . ASN A 1 94 ? -23.934 -2.971 -9.469 1.00 69.25 94 ASN A O 1
ATOM 768 N N . PHE A 1 95 ? -23.835 -3.195 -11.701 1.00 55.19 95 PHE A N 1
ATOM 769 C CA . PHE A 1 95 ? -23.036 -4.429 -11.692 1.00 55.19 95 PHE A CA 1
ATOM 770 C C . PHE A 1 95 ? -21.529 -4.160 -11.633 1.00 55.19 95 PHE A C 1
ATOM 772 O O . PHE A 1 95 ? -20.782 -5.002 -11.137 1.00 55.19 95 PHE A O 1
ATOM 779 N N . PHE A 1 96 ? -21.092 -2.999 -12.121 1.00 48.91 96 PHE A N 1
ATOM 780 C CA . PHE A 1 96 ? -19.689 -2.636 -12.272 1.00 48.91 96 PHE A CA 1
ATOM 781 C C . PHE A 1 96 ? -19.416 -1.343 -11.512 1.00 48.91 96 PHE A C 1
ATOM 783 O O . PHE A 1 96 ? -19.413 -0.251 -12.071 1.00 48.91 96 PHE A O 1
ATOM 790 N N . ARG A 1 97 ? -19.135 -1.477 -10.215 1.00 53.44 97 ARG A N 1
ATOM 791 C CA . ARG A 1 97 ? -18.395 -0.438 -9.504 1.00 53.44 97 ARG A CA 1
ATOM 792 C C . ARG A 1 97 ? -16.913 -0.766 -9.684 1.00 53.44 97 ARG A C 1
ATOM 794 O O . ARG A 1 97 ? -16.474 -1.783 -9.134 1.00 53.44 97 ARG A O 1
ATOM 801 N N . PRO A 1 98 ? -16.129 0.005 -10.463 1.00 55.44 98 PRO A N 1
ATOM 802 C CA . PRO A 1 98 ? -14.686 -0.137 -10.395 1.00 55.44 98 PRO A CA 1
ATOM 803 C C . PRO A 1 98 ? -14.314 0.063 -8.928 1.00 55.44 98 PRO A C 1
ATOM 805 O O . PRO A 1 98 ? -14.698 1.058 -8.312 1.00 55.44 98 PRO A O 1
ATOM 808 N N . LYS A 1 99 ? -13.645 -0.923 -8.327 1.00 58.78 99 LYS A N 1
ATOM 809 C CA . LYS A 1 99 ? -13.076 -0.758 -6.992 1.00 58.78 99 LYS A CA 1
ATOM 810 C C . LYS A 1 99 ? -12.011 0.326 -7.120 1.00 58.78 99 LYS A C 1
ATOM 812 O O . LYS A 1 99 ? -10.867 -0.007 -7.420 1.00 58.78 99 LYS A O 1
ATOM 817 N N . LEU A 1 100 ? -12.381 1.599 -6.945 1.00 63.81 100 LEU A N 1
ATOM 818 C CA . LEU A 1 100 ? -11.403 2.677 -6.880 1.00 63.81 100 LEU A CA 1
ATOM 819 C C . LEU A 1 100 ? -10.366 2.259 -5.835 1.00 63.81 100 LEU A C 1
ATOM 821 O O . LEU A 1 100 ? -10.705 1.794 -4.741 1.00 63.81 100 LEU A O 1
ATOM 825 N N . GLY A 1 101 ? -9.094 2.283 -6.223 1.00 78.25 101 GLY A N 1
ATOM 826 C CA . GLY A 1 101 ? -8.018 2.137 -5.255 1.00 78.25 101 GLY A CA 1
ATOM 827 C C . GLY A 1 101 ? -8.090 3.319 -4.297 1.00 78.25 101 GLY A C 1
ATOM 828 O O . GLY A 1 101 ? -8.402 4.426 -4.726 1.00 78.25 101 GLY A O 1
ATOM 829 N N . VAL A 1 102 ? -7.826 3.090 -3.015 1.00 87.25 102 VAL A N 1
ATOM 830 C CA . VAL A 1 102 ? -7.646 4.198 -2.076 1.00 87.25 102 VAL A CA 1
ATOM 831 C C . VAL A 1 102 ? -6.185 4.640 -2.176 1.00 87.25 102 VAL A C 1
ATOM 833 O O . VAL A 1 102 ? -5.292 3.814 -1.954 1.00 87.25 102 VAL A O 1
ATOM 836 N N . PRO A 1 103 ? -5.900 5.896 -2.563 1.00 88.75 103 PRO A N 1
ATOM 837 C CA . PRO A 1 103 ? -4.551 6.431 -2.519 1.00 88.75 103 PRO A CA 1
ATOM 838 C C . PRO A 1 103 ? -3.985 6.331 -1.104 1.00 88.75 103 PRO A C 1
ATOM 840 O O . PRO A 1 103 ? -4.628 6.724 -0.135 1.00 88.75 103 PRO A O 1
ATOM 843 N N . GLN A 1 104 ? -2.737 5.874 -0.977 1.00 87.31 104 GLN A N 1
ATOM 844 C CA . GLN A 1 104 ? -2.083 5.757 0.333 1.00 87.31 104 GLN A CA 1
ATOM 845 C C . GLN A 1 104 ? -2.076 7.096 1.097 1.00 87.31 104 GLN A C 1
ATOM 847 O O . GLN A 1 104 ? -2.160 7.097 2.320 1.00 87.31 104 GLN A O 1
ATOM 852 N N . LYS A 1 105 ? -2.021 8.228 0.380 1.00 90.12 105 LYS A N 1
ATOM 853 C CA . LYS A 1 105 ? -2.073 9.578 0.956 1.00 90.12 105 LYS A CA 1
ATOM 854 C C . LYS A 1 105 ? -3.359 9.827 1.752 1.00 90.12 105 LYS A C 1
ATOM 856 O O . LYS A 1 105 ? -3.2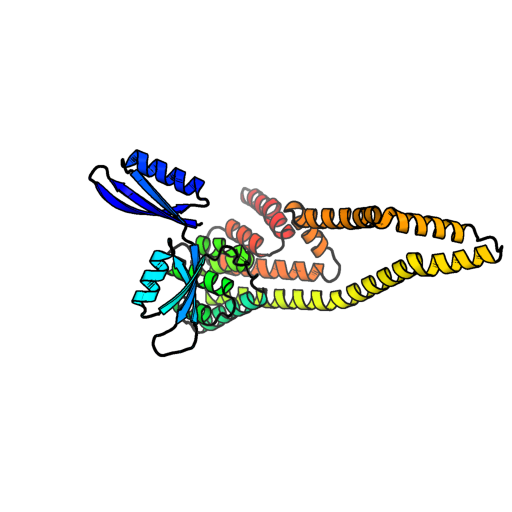77 10.400 2.828 1.00 90.12 105 LYS A O 1
ATOM 861 N N . GLU A 1 106 ? -4.513 9.379 1.264 1.00 92.50 106 GLU A N 1
ATOM 862 C CA . GLU A 1 106 ? -5.787 9.565 1.971 1.00 92.50 106 GLU A CA 1
ATOM 863 C C . GLU A 1 106 ? -5.836 8.753 3.267 1.00 92.50 106 GLU A C 1
ATOM 865 O O . GLU A 1 106 ? -6.296 9.253 4.287 1.00 92.50 106 GLU A O 1
ATOM 870 N N . VAL A 1 107 ? -5.287 7.532 3.259 1.00 93.94 107 VAL A N 1
ATOM 871 C CA . VAL A 1 107 ? -5.157 6.718 4.478 1.00 93.94 107 VAL A CA 1
ATOM 872 C C . VAL A 1 107 ? -4.245 7.411 5.491 1.00 93.94 107 VAL A C 1
ATOM 874 O O . VAL A 1 107 ? -4.573 7.454 6.670 1.00 93.94 107 VAL A O 1
ATOM 877 N N . VAL A 1 108 ? -3.120 7.980 5.043 1.00 93.94 108 VAL A N 1
ATOM 878 C CA . VAL A 1 108 ? -2.203 8.730 5.921 1.00 93.94 108 VAL A CA 1
ATOM 879 C C . VAL A 1 108 ? -2.926 9.911 6.572 1.00 93.94 108 VAL A C 1
ATOM 881 O O . VAL A 1 108 ? -2.857 10.056 7.787 1.00 93.94 108 VAL A O 1
ATOM 884 N N . VAL A 1 109 ? -3.657 10.705 5.781 1.00 94.69 109 VAL A N 1
ATOM 885 C CA . VAL A 1 109 ? -4.429 11.856 6.277 1.00 94.69 109 VAL A CA 1
ATOM 886 C C . VAL A 1 109 ? -5.497 11.411 7.273 1.00 94.69 109 VAL A C 1
ATOM 888 O O . VAL A 1 109 ? -5.583 11.978 8.353 1.00 94.69 109 VAL A O 1
ATOM 891 N N . PHE A 1 110 ? -6.257 10.360 6.962 1.00 95.94 110 PHE A N 1
ATOM 892 C CA . PHE A 1 110 ? -7.268 9.821 7.871 1.00 95.94 110 PHE A CA 1
ATOM 893 C C . PHE A 1 110 ? -6.679 9.420 9.231 1.00 95.94 110 PHE A C 1
ATOM 895 O O . PHE A 1 110 ? -7.203 9.813 10.271 1.00 95.94 110 PHE A O 1
ATOM 902 N N . ILE A 1 111 ? -5.575 8.664 9.234 1.00 96.06 111 ILE A N 1
ATOM 903 C CA . ILE A 1 111 ? -4.936 8.206 10.475 1.00 96.06 111 ILE A CA 1
ATOM 904 C C . ILE A 1 111 ? -4.323 9.375 11.255 1.00 96.06 111 ILE A C 1
ATOM 906 O O . ILE A 1 111 ? -4.418 9.387 12.480 1.00 96.06 111 ILE A O 1
ATOM 910 N N . ARG A 1 112 ? -3.742 10.366 10.566 1.00 96.31 112 ARG A N 1
ATOM 911 C CA . ARG A 1 112 ? -3.231 11.597 11.185 1.00 96.31 112 ARG A CA 1
ATOM 912 C C . ARG A 1 112 ? -4.349 12.394 11.860 1.00 96.31 112 ARG A C 1
ATOM 914 O O . ARG A 1 112 ? -4.229 12.681 13.042 1.00 96.31 112 ARG A O 1
ATOM 921 N N . LEU A 1 113 ? -5.456 12.647 11.161 1.00 96.25 113 LEU A N 1
ATOM 922 C CA . LEU A 1 113 ? -6.611 13.356 11.726 1.00 96.25 113 LEU A CA 1
ATOM 923 C C . LEU A 1 113 ? -7.211 12.612 12.926 1.00 96.25 113 LEU A C 1
ATOM 925 O O . LEU A 1 113 ? -7.551 13.235 13.926 1.00 96.25 113 LEU A O 1
ATOM 929 N N . CYS A 1 114 ? -7.284 11.276 12.870 1.00 96.06 114 CYS A N 1
ATOM 930 C CA . CYS A 1 114 ? -7.678 10.483 14.035 1.00 96.06 114 CYS A CA 1
ATOM 931 C C . CYS A 1 114 ? -6.718 10.689 15.213 1.00 96.06 114 CYS A C 1
ATOM 933 O O . CYS A 1 114 ? -7.177 10.831 16.338 1.00 96.06 114 CYS A O 1
ATOM 935 N N . ALA A 1 115 ? -5.402 10.697 14.973 1.00 95.44 115 ALA A N 1
ATOM 936 C CA . ALA A 1 115 ? -4.405 10.895 16.024 1.00 95.44 115 ALA A CA 1
ATOM 937 C C . ALA A 1 115 ? -4.533 12.269 16.695 1.00 95.44 115 ALA A C 1
ATOM 939 O O . ALA A 1 115 ? -4.475 12.356 17.921 1.00 95.44 115 ALA A O 1
ATOM 940 N N . ASP A 1 116 ? -4.730 13.320 15.898 1.00 95.94 116 ASP A N 1
ATOM 941 C CA . ASP A 1 116 ? -4.844 14.692 16.390 1.00 95.94 116 ASP A CA 1
ATOM 942 C C . ASP A 1 116 ? -6.120 14.866 17.233 1.00 95.94 116 ASP A C 1
ATOM 944 O O . ASP A 1 116 ? -6.043 15.309 18.378 1.00 95.94 116 ASP A O 1
ATOM 948 N N . LEU A 1 117 ? -7.269 14.384 16.745 1.00 96.12 117 LEU A N 1
ATOM 949 C CA . LEU A 1 117 ? -8.539 14.440 17.481 1.00 96.12 117 LEU A CA 1
ATOM 950 C C . LEU A 1 117 ? -8.547 13.549 18.736 1.00 96.12 117 LEU A C 1
ATOM 952 O O . LEU A 1 117 ? -9.103 13.925 19.766 1.00 96.12 117 LEU A O 1
ATOM 956 N N . LEU A 1 118 ? -7.902 12.378 18.688 1.00 94.75 118 LEU A N 1
ATOM 957 C CA . LEU A 1 118 ? -7.737 11.520 19.868 1.00 94.75 118 LEU A CA 1
ATOM 958 C C . LEU A 1 118 ? -6.857 12.184 20.935 1.00 94.75 118 LEU A C 1
ATOM 960 O O . LEU A 1 118 ? -7.110 12.003 22.125 1.00 94.75 118 LEU A O 1
ATOM 964 N N . ARG A 1 119 ? -5.838 12.957 20.536 1.00 93.56 119 ARG A N 1
ATOM 965 C CA . ARG A 1 119 ? -5.015 13.741 21.472 1.00 93.56 119 ARG A CA 1
ATOM 966 C C . ARG A 1 119 ? -5.827 14.854 22.133 1.00 93.56 119 ARG A C 1
ATOM 968 O O . ARG A 1 119 ? -5.624 15.127 23.312 1.00 93.56 119 ARG A O 1
ATOM 975 N N . GLU A 1 120 ? -6.763 15.443 21.398 1.00 94.94 120 GLU A N 1
ATOM 976 C CA . GLU A 1 120 ? -7.742 16.408 21.912 1.00 94.94 120 GLU A CA 1
ATOM 977 C C . GLU A 1 120 ? -8.885 15.751 22.715 1.00 94.94 120 GLU A C 1
ATOM 979 O O . GLU A 1 120 ? -9.811 16.433 23.140 1.00 94.94 120 GLU A O 1
ATOM 984 N N . GLN A 1 121 ? -8.804 14.439 22.976 1.00 91.69 121 GLN A N 1
ATOM 985 C CA . GLN A 1 121 ? -9.762 13.662 23.774 1.00 91.69 121 GLN A CA 1
ATOM 986 C C . GLN A 1 121 ? -11.182 13.599 23.189 1.00 91.69 121 GLN A C 1
ATOM 988 O O . GLN A 1 121 ? -12.141 13.329 23.915 1.00 91.69 121 GLN A O 1
ATOM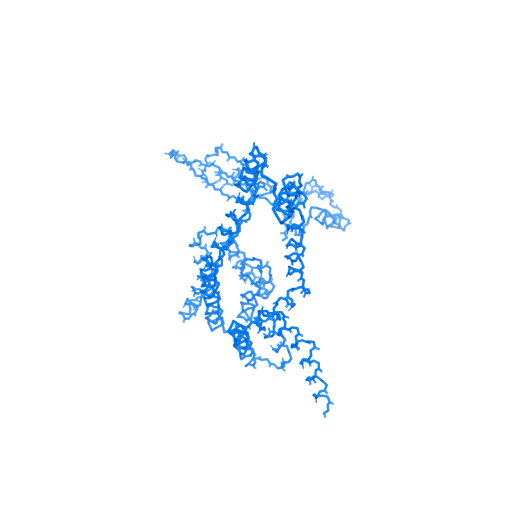 993 N N . PHE A 1 122 ? -11.333 13.783 21.875 1.00 93.06 122 PHE A N 1
ATOM 994 C CA . PHE A 1 122 ? -12.627 13.579 21.228 1.00 93.06 122 PHE A CA 1
ATOM 995 C C . PHE A 1 122 ? -13.069 12.107 21.333 1.00 93.06 122 PHE A C 1
ATOM 997 O O . PHE A 1 122 ? -12.244 11.195 21.178 1.00 93.06 122 PHE A O 1
ATOM 1004 N N . PRO A 1 123 ? -14.370 11.834 21.545 1.00 92.69 123 PRO A N 1
ATOM 1005 C CA . PRO A 1 123 ? -14.894 10.474 21.543 1.00 92.69 123 PRO A CA 1
ATOM 1006 C C . PRO A 1 123 ? -14.637 9.778 20.202 1.00 92.69 123 PRO A C 1
ATOM 1008 O O . PRO A 1 123 ? -14.982 10.288 19.138 1.00 92.69 123 PRO A O 1
ATOM 1011 N N . TYR A 1 124 ? -14.082 8.565 20.233 1.00 91.19 124 TYR A N 1
ATOM 1012 C CA . TYR A 1 124 ? -13.702 7.847 19.010 1.00 91.19 124 TYR A CA 1
ATOM 1013 C C . TYR A 1 124 ? -14.891 7.560 18.062 1.00 91.19 124 TYR A C 1
ATOM 1015 O O . TYR A 1 124 ? -14.720 7.566 16.843 1.00 91.19 124 TYR A O 1
ATOM 1023 N N . ASP A 1 125 ? -16.104 7.372 18.603 1.00 91.69 125 ASP A N 1
ATOM 1024 C CA . ASP A 1 125 ? -17.351 7.248 17.819 1.00 91.69 125 ASP A CA 1
ATOM 1025 C C . ASP A 1 125 ? -17.616 8.504 16.972 1.00 91.69 125 ASP A C 1
ATOM 1027 O O . ASP A 1 125 ? -17.957 8.400 15.792 1.00 91.69 125 ASP A O 1
ATOM 1031 N N . GLU A 1 126 ? -17.404 9.687 17.556 1.00 92.38 126 GLU A N 1
ATOM 1032 C CA . GLU A 1 126 ? -17.609 10.974 16.892 1.00 92.38 126 GLU A CA 1
ATOM 1033 C C . GLU A 1 126 ? -16.549 11.200 15.818 1.00 92.38 126 GLU A C 1
ATOM 1035 O O . GLU A 1 126 ? -16.909 11.492 14.676 1.00 92.38 126 GLU A O 1
ATOM 1040 N N . ILE A 1 127 ? -15.274 10.950 16.141 1.00 94.75 127 ILE A N 1
ATOM 1041 C CA . ILE A 1 127 ? -14.143 11.060 15.205 1.00 94.75 127 ILE A CA 1
ATOM 1042 C C . ILE A 1 127 ? -14.417 10.261 13.927 1.00 94.75 127 ILE A C 1
ATOM 1044 O O . ILE A 1 127 ? -14.313 10.794 12.821 1.00 94.75 127 ILE A O 1
ATOM 1048 N N . LEU A 1 128 ? -14.794 8.983 14.055 1.00 94.00 128 LEU A N 1
ATOM 1049 C CA . LEU A 1 128 ? -15.053 8.130 12.893 1.00 94.00 128 LEU A CA 1
ATOM 1050 C C . LEU A 1 128 ? -16.233 8.633 12.054 1.00 94.00 128 LEU A C 1
ATOM 1052 O O . LEU A 1 128 ? -16.159 8.606 10.826 1.00 94.00 128 LEU A O 1
ATOM 1056 N N . SER A 1 129 ? -17.307 9.098 12.697 1.00 93.31 129 SER A N 1
ATOM 1057 C CA . SER A 1 129 ? -18.499 9.599 12.003 1.00 93.31 129 SER A CA 1
ATOM 1058 C C . SER A 1 129 ? -18.257 10.928 11.274 1.00 93.31 129 SER A C 1
ATOM 1060 O O . SER A 1 129 ? -18.692 11.099 10.130 1.00 93.31 129 SER A O 1
ATOM 1062 N N . MET A 1 130 ? -17.511 11.838 11.907 1.00 93.44 130 MET A N 1
ATOM 1063 C CA . MET A 1 130 ? -17.153 13.145 11.368 1.00 93.44 130 MET A CA 1
ATOM 1064 C C . MET A 1 130 ? -16.228 12.972 10.166 1.00 93.44 130 MET A C 1
ATOM 1066 O O . MET A 1 130 ? -16.563 13.387 9.059 1.00 93.44 130 MET A O 1
ATOM 1070 N N . LEU A 1 131 ? -15.120 12.246 10.344 1.00 94.25 131 LEU A N 1
ATOM 1071 C CA . LEU A 1 131 ? -14.150 12.034 9.273 1.00 94.25 131 LEU A CA 1
ATOM 1072 C C . LEU A 1 131 ? -14.740 11.242 8.102 1.00 94.25 131 LEU A C 1
ATOM 1074 O O . LEU A 1 131 ? -14.403 11.522 6.956 1.00 94.25 131 LEU A O 1
ATOM 1078 N N . ALA A 1 132 ? -15.637 10.280 8.346 1.00 91.19 132 ALA A N 1
ATOM 1079 C CA . ALA A 1 132 ? -16.316 9.569 7.262 1.00 91.19 132 ALA A CA 1
ATOM 1080 C C . ALA A 1 132 ? -17.182 10.498 6.395 1.00 91.19 132 ALA A C 1
ATOM 1082 O O . ALA A 1 132 ? -17.313 10.262 5.192 1.00 91.19 132 ALA A O 1
ATOM 1083 N N . SER A 1 133 ? -17.767 11.544 6.982 1.00 87.94 133 SER A N 1
ATOM 1084 C CA . SER A 1 133 ? -18.632 12.487 6.265 1.00 87.94 133 SER A CA 1
ATOM 1085 C C . SER A 1 133 ? -17.841 13.391 5.313 1.00 87.94 133 SER A C 1
ATOM 1087 O O . SER A 1 133 ? -18.319 13.670 4.213 1.00 87.94 133 SER A O 1
ATOM 1089 N N . ASP A 1 134 ? -16.606 13.742 5.683 1.00 87.75 134 ASP A N 1
ATOM 1090 C CA . ASP A 1 134 ? -15.723 14.632 4.912 1.00 87.75 134 ASP A CA 1
ATOM 1091 C C . ASP A 1 134 ? -14.828 13.900 3.890 1.00 87.75 134 ASP A C 1
ATOM 1093 O O . ASP A 1 134 ? -14.062 14.518 3.149 1.00 87.75 134 ASP A O 1
ATOM 1097 N N . MET A 1 135 ? -14.908 12.569 3.805 1.00 89.81 135 MET A N 1
ATOM 1098 C CA . MET A 1 135 ? -14.104 11.785 2.863 1.00 89.81 135 MET A CA 1
ATOM 1099 C C . MET A 1 135 ? -14.595 11.908 1.417 1.00 89.81 135 MET A C 1
ATOM 1101 O O . MET A 1 135 ? -15.705 11.491 1.071 1.00 89.81 135 MET A O 1
ATOM 1105 N N . GLU A 1 136 ? -13.695 12.355 0.539 1.00 85.94 136 GLU A N 1
ATOM 1106 C CA . GLU A 1 136 ? -13.922 12.407 -0.909 1.00 85.94 136 GLU A CA 1
ATOM 1107 C C . GLU A 1 136 ? -14.018 11.008 -1.534 1.00 85.94 136 GLU A C 1
ATOM 1109 O O . GLU A 1 136 ? -14.849 10.760 -2.410 1.00 85.94 136 GLU A O 1
ATOM 1114 N N . ASN A 1 137 ? -13.182 10.067 -1.080 1.00 87.88 137 ASN A N 1
ATOM 1115 C CA . ASN A 1 137 ? -13.104 8.735 -1.669 1.00 87.88 137 ASN A CA 1
ATOM 1116 C C . ASN A 1 137 ? -14.212 7.811 -1.144 1.00 87.88 137 ASN A C 1
ATOM 1118 O O . ASN A 1 137 ? -14.190 7.430 0.034 1.00 87.88 137 ASN A O 1
ATOM 1122 N N . PRO A 1 138 ? -15.137 7.346 -2.010 1.00 84.69 138 PRO A N 1
ATOM 1123 C CA . PRO A 1 138 ? -16.274 6.538 -1.577 1.00 84.69 138 PRO A CA 1
ATOM 1124 C C . PRO A 1 138 ? -15.867 5.221 -0.915 1.00 84.69 138 PRO A C 1
ATOM 1126 O O . PRO A 1 138 ? -16.556 4.757 -0.011 1.00 84.69 138 PRO A O 1
ATOM 1129 N N . ARG A 1 139 ? -14.747 4.613 -1.337 1.00 87.81 139 ARG A N 1
ATOM 1130 C CA . ARG A 1 139 ? -14.293 3.329 -0.788 1.00 87.81 139 ARG A CA 1
ATOM 1131 C C . ARG A 1 139 ? -13.700 3.486 0.606 1.00 87.81 139 ARG A C 1
ATOM 1133 O O . ARG A 1 139 ? -13.928 2.622 1.452 1.00 87.81 139 ARG A O 1
ATOM 1140 N N . LEU A 1 140 ? -12.940 4.556 0.841 1.00 91.56 140 LEU A N 1
ATOM 1141 C CA . LEU A 1 140 ? -12.417 4.847 2.174 1.00 91.56 140 LEU A CA 1
ATOM 1142 C C . LEU A 1 140 ? -13.567 5.200 3.121 1.00 91.56 140 LEU A C 1
ATOM 1144 O O . LEU A 1 140 ? -13.654 4.609 4.192 1.00 91.56 140 LEU A O 1
ATOM 1148 N N . ARG A 1 141 ? -14.507 6.042 2.672 1.00 92.19 141 ARG A N 1
ATOM 1149 C CA . ARG A 1 141 ? -15.723 6.372 3.423 1.00 92.19 141 ARG A CA 1
ATOM 1150 C C . ARG A 1 141 ? -16.514 5.132 3.828 1.00 92.19 141 ARG A C 1
ATOM 1152 O O . ARG A 1 141 ? -16.793 4.946 5.004 1.00 92.19 141 ARG A O 1
ATOM 1159 N N . GLU A 1 142 ? -16.835 4.255 2.877 1.00 89.62 142 GLU A N 1
ATOM 1160 C CA . GLU A 1 142 ? -17.548 3.001 3.164 1.00 89.62 142 GLU A CA 1
ATOM 1161 C C . GLU A 1 142 ? -16.786 2.123 4.157 1.00 89.62 142 GLU A C 1
ATOM 1163 O O . GLU A 1 142 ? -17.386 1.593 5.087 1.00 89.62 142 GLU A O 1
ATOM 1168 N N . THR A 1 143 ? -15.463 2.021 4.005 1.00 91.81 143 THR A N 1
ATOM 1169 C CA . THR A 1 143 ? -14.607 1.260 4.925 1.00 91.81 143 THR A CA 1
ATOM 1170 C C . THR A 1 143 ? -14.693 1.812 6.348 1.00 91.81 143 THR A C 1
ATOM 1172 O O . THR A 1 143 ? -14.874 1.050 7.293 1.00 91.81 143 THR A O 1
ATOM 1175 N N . VAL A 1 144 ? -14.599 3.132 6.513 1.00 94.56 144 VAL A N 1
ATOM 1176 C CA . VAL A 1 144 ? -14.646 3.780 7.829 1.00 94.56 144 VAL A CA 1
ATOM 1177 C C . VAL A 1 144 ? -16.044 3.697 8.440 1.00 94.56 144 VAL A C 1
ATOM 1179 O O . VAL A 1 144 ? -16.158 3.400 9.624 1.00 94.56 144 VAL A O 1
ATOM 1182 N N . MET A 1 145 ? -17.109 3.846 7.647 1.00 92.62 145 MET A N 1
ATOM 1183 C CA . MET A 1 145 ? -18.487 3.653 8.119 1.00 92.62 145 MET A CA 1
ATOM 1184 C C . MET A 1 145 ? -18.763 2.203 8.544 1.00 92.62 145 MET A C 1
ATOM 1186 O O . MET A 1 145 ? -19.467 1.973 9.527 1.00 92.62 145 MET A O 1
ATOM 1190 N N . GLU A 1 146 ? -18.221 1.213 7.826 1.00 91.38 146 GLU A N 1
ATOM 1191 C CA . GLU A 1 146 ? -18.322 -0.198 8.214 1.00 91.38 146 GLU A CA 1
ATOM 1192 C C . GLU A 1 146 ? -17.582 -0.474 9.526 1.00 91.38 146 GLU A C 1
ATOM 1194 O O . GLU A 1 146 ? -18.149 -1.121 10.408 1.00 91.38 146 GLU A O 1
ATOM 1199 N N . ILE A 1 147 ? -16.364 0.061 9.685 1.00 94.06 147 ILE A N 1
ATOM 1200 C CA . ILE A 1 147 ? -15.593 -0.020 10.934 1.00 94.06 147 ILE A CA 1
ATOM 1201 C C . ILE A 1 147 ? -16.373 0.627 12.080 1.00 94.06 147 ILE A C 1
ATOM 1203 O O . ILE A 1 147 ? -16.581 -0.007 13.112 1.00 94.06 147 ILE A O 1
ATOM 1207 N N . HIS A 1 148 ? -16.844 1.860 11.885 1.00 93.81 148 HIS A N 1
ATOM 1208 C CA . HIS A 1 148 ? -17.611 2.620 12.871 1.00 93.81 148 HIS A CA 1
ATOM 1209 C C . HIS A 1 148 ? -18.833 1.843 13.350 1.00 93.81 148 HIS A C 1
ATOM 1211 O O . HIS A 1 148 ? -19.006 1.621 14.547 1.00 93.81 148 HIS A O 1
ATOM 1217 N N . LYS A 1 149 ? -19.634 1.333 12.409 1.00 92.56 149 LYS A N 1
ATOM 1218 C CA . LYS A 1 149 ? -20.805 0.512 12.711 1.00 92.56 149 LYS A CA 1
ATOM 1219 C C . LYS A 1 149 ? -20.434 -0.750 13.487 1.00 92.56 149 LYS A C 1
ATOM 1221 O O . LYS A 1 149 ? -21.093 -1.071 14.471 1.00 92.56 149 LYS A O 1
ATOM 1226 N N . ASP A 1 150 ? -19.428 -1.491 13.033 1.00 91.62 150 ASP A N 1
ATOM 1227 C CA . ASP A 1 150 ? -19.053 -2.767 13.641 1.00 91.62 150 ASP A CA 1
ATOM 1228 C C . ASP A 1 150 ? -18.519 -2.590 15.071 1.00 91.62 150 ASP A C 1
ATOM 1230 O O . ASP A 1 150 ? -18.877 -3.376 15.949 1.00 91.62 150 ASP A O 1
ATOM 1234 N N . LEU A 1 151 ? -17.729 -1.542 15.317 1.00 90.69 151 LEU A N 1
ATOM 1235 C CA . LEU A 1 151 ? -17.244 -1.194 16.654 1.00 90.69 151 LEU A CA 1
ATOM 1236 C C . LEU A 1 151 ? -18.378 -0.712 17.563 1.00 90.69 151 LEU A C 1
ATOM 1238 O O . LEU A 1 151 ? -18.462 -1.144 18.709 1.00 90.69 151 LEU A O 1
ATOM 1242 N N . LYS A 1 152 ? -19.308 0.097 17.042 1.00 89.50 152 LYS A N 1
ATOM 1243 C CA . LYS A 1 152 ? -20.504 0.545 17.776 1.00 89.50 152 LYS A CA 1
ATOM 1244 C C . LYS A 1 152 ? -21.424 -0.613 18.172 1.00 89.50 152 LYS A C 1
ATOM 1246 O O . LYS A 1 152 ? -22.107 -0.545 19.187 1.00 89.50 152 LYS A O 1
ATOM 1251 N N . MET A 1 153 ? -21.422 -1.696 17.393 1.00 90.25 153 MET A N 1
ATOM 1252 C CA . MET A 1 153 ? -22.109 -2.952 17.721 1.00 90.25 153 MET A CA 1
ATOM 1253 C C . MET A 1 153 ? -21.337 -3.832 18.724 1.00 90.25 153 MET A C 1
ATOM 1255 O O . MET A 1 153 ? -21.782 -4.943 19.004 1.00 90.25 153 MET A O 1
ATOM 1259 N N . GLY A 1 154 ? -20.189 -3.382 19.241 1.00 87.00 154 GLY A N 1
ATOM 1260 C CA . GLY A 1 154 ? -19.390 -4.107 20.233 1.00 87.00 154 GLY A CA 1
ATOM 1261 C C . GLY A 1 154 ? -18.575 -5.271 19.668 1.00 87.00 154 GLY A C 1
ATOM 1262 O O . GLY A 1 154 ? -18.174 -6.157 20.420 1.00 87.00 154 GLY A O 1
ATOM 1263 N N . LYS A 1 155 ? -18.336 -5.323 18.349 1.00 88.38 155 LYS A N 1
ATOM 1264 C CA . LYS A 1 155 ? -17.475 -6.364 17.768 1.00 88.38 155 LYS A CA 1
ATOM 1265 C C . LYS A 1 155 ? -16.018 -6.138 18.160 1.00 88.38 155 LYS A C 1
ATOM 1267 O O . LYS A 1 155 ? -15.554 -5.004 18.241 1.00 88.38 155 LYS A O 1
ATOM 1272 N N . GLU A 1 156 ? -15.278 -7.233 18.313 1.00 87.56 156 GLU A N 1
ATOM 1273 C CA . GLU A 1 156 ? -13.854 -7.200 18.647 1.00 87.56 156 GLU A CA 1
ATOM 1274 C C . GLU A 1 156 ? -13.048 -6.411 17.599 1.00 87.56 156 GLU A C 1
ATOM 1276 O O . GLU A 1 156 ? -13.043 -6.754 16.409 1.00 87.56 156 GLU A O 1
ATOM 1281 N N . GLY A 1 157 ? -12.326 -5.374 18.040 1.00 85.50 157 GLY A N 1
ATOM 1282 C CA . GLY A 1 157 ? -11.613 -4.453 17.152 1.00 85.50 157 GLY A CA 1
ATOM 1283 C C . GLY A 1 157 ? -10.624 -5.152 16.220 1.00 85.50 157 GLY A C 1
ATOM 1284 O O . GLY A 1 157 ? -10.611 -4.877 15.019 1.00 85.50 157 GLY A O 1
ATOM 1285 N N . ARG A 1 158 ? -9.889 -6.156 16.716 1.00 84.56 158 ARG A N 1
ATOM 1286 C CA . ARG A 1 158 ? -8.978 -6.976 15.901 1.00 84.56 158 ARG A CA 1
ATOM 1287 C C . ARG A 1 158 ? -9.680 -7.607 14.699 1.00 84.56 158 ARG A C 1
ATOM 1289 O O . ARG A 1 158 ? -9.182 -7.531 13.575 1.00 84.56 158 ARG A O 1
ATOM 1296 N N . GLN A 1 159 ? -10.856 -8.197 14.905 1.00 86.81 159 GLN A N 1
ATOM 1297 C CA . GLN A 1 159 ? -11.630 -8.821 13.832 1.00 86.81 159 GLN A CA 1
ATOM 1298 C C . GLN A 1 159 ? -12.202 -7.785 12.854 1.00 86.81 159 GLN A C 1
ATOM 1300 O O . GLN A 1 159 ? -12.360 -8.075 11.663 1.00 86.81 159 GLN A O 1
ATOM 1305 N N . VAL A 1 160 ? -12.548 -6.593 13.343 1.00 91.19 160 VAL A N 1
ATOM 1306 C CA . VAL A 1 160 ? -13.047 -5.490 12.514 1.00 91.19 160 VAL A CA 1
ATOM 1307 C C . VAL A 1 160 ? -11.936 -4.975 11.605 1.00 91.19 160 VAL A C 1
ATOM 1309 O O . VAL A 1 160 ? -12.060 -5.080 10.386 1.00 91.19 160 VAL A O 1
ATOM 1312 N N . PHE A 1 161 ? -10.811 -4.517 12.156 1.00 91.56 161 PHE A N 1
ATOM 1313 C CA . PHE A 1 161 ? -9.741 -3.923 11.353 1.00 91.56 161 PHE A CA 1
ATOM 1314 C C . PHE A 1 161 ? -9.113 -4.926 10.374 1.00 91.56 161 PHE A C 1
ATOM 1316 O O . PHE A 1 161 ? -8.858 -4.567 9.223 1.00 91.56 161 PHE A O 1
ATOM 1323 N N . LEU A 1 162 ? -8.914 -6.197 10.768 1.00 85.62 162 LEU A N 1
ATOM 1324 C CA . LEU A 1 162 ? -8.326 -7.231 9.894 1.00 85.62 162 LEU A CA 1
ATOM 1325 C C . LEU A 1 162 ? -9.096 -7.441 8.587 1.00 85.62 162 LEU A C 1
ATOM 1327 O O . LEU A 1 162 ? -8.484 -7.752 7.561 1.00 85.62 162 LEU A O 1
ATOM 1331 N N . ARG A 1 163 ? -10.414 -7.214 8.589 1.00 88.62 163 ARG A N 1
ATOM 1332 C CA . ARG A 1 163 ? -11.250 -7.317 7.384 1.00 88.62 163 ARG A CA 1
ATOM 1333 C C . ARG A 1 163 ? -10.964 -6.229 6.346 1.00 88.62 163 ARG A C 1
ATOM 1335 O O . ARG A 1 163 ? -11.267 -6.449 5.178 1.00 88.62 163 ARG A O 1
ATOM 1342 N N . HIS A 1 164 ? -10.335 -5.124 6.744 1.00 90.69 164 HIS A N 1
ATOM 1343 C CA . HIS A 1 164 ? -10.075 -3.951 5.901 1.00 90.69 164 HIS A CA 1
ATOM 1344 C C . HIS A 1 164 ? -8.583 -3.751 5.576 1.00 90.69 164 HIS A C 1
ATOM 1346 O O . HIS A 1 164 ? -8.150 -2.666 5.176 1.00 90.69 164 HIS A O 1
ATOM 1352 N N . ALA A 1 165 ? -7.771 -4.807 5.717 1.00 86.88 165 ALA A N 1
ATOM 1353 C CA . ALA A 1 165 ? -6.337 -4.780 5.415 1.00 86.88 165 ALA A CA 1
ATOM 1354 C C . ALA A 1 165 ? -6.015 -4.507 3.934 1.00 86.88 165 ALA A C 1
ATOM 1356 O O . ALA A 1 165 ? -4.885 -4.127 3.619 1.00 86.88 165 ALA A O 1
ATOM 1357 N N . ASP A 1 166 ? -6.978 -4.694 3.027 1.00 85.06 166 ASP A N 1
ATOM 1358 C CA . ASP A 1 166 ? -6.848 -4.357 1.608 1.00 85.06 166 ASP A CA 1
ATOM 1359 C C . ASP A 1 166 ? -6.901 -2.844 1.344 1.00 85.06 166 ASP A C 1
ATOM 1361 O O . ASP A 1 166 ? -6.311 -2.388 0.365 1.00 85.06 166 ASP A O 1
ATOM 1365 N N . VAL A 1 167 ? -7.585 -2.082 2.205 1.00 90.50 167 VAL A N 1
ATOM 1366 C CA . VAL A 1 167 ? -7.740 -0.624 2.092 1.00 90.50 167 VAL A CA 1
ATOM 1367 C C . VAL A 1 167 ? -6.720 0.110 2.955 1.00 90.50 167 VAL A C 1
ATOM 1369 O O . VAL A 1 167 ? -5.963 0.932 2.447 1.00 90.50 167 VAL A O 1
ATOM 1372 N N . LEU A 1 168 ? -6.667 -0.206 4.250 1.00 90.19 168 LEU A N 1
ATOM 1373 C CA . LEU A 1 168 ? -5.821 0.509 5.213 1.00 90.19 168 LEU A CA 1
ATOM 1374 C C . LEU A 1 168 ? -4.364 0.019 5.203 1.00 90.19 168 LEU A C 1
ATOM 1376 O O . LEU A 1 168 ? -3.461 0.710 5.674 1.00 90.19 168 LEU A O 1
ATOM 1380 N N . GLY A 1 169 ? -4.121 -1.170 4.647 1.00 87.00 169 GLY A N 1
ATOM 1381 C CA . GLY A 1 169 ? -2.834 -1.849 4.705 1.00 87.00 169 GLY A CA 1
ATOM 1382 C C . GLY A 1 169 ? -2.644 -2.632 6.006 1.00 87.00 169 GLY A C 1
ATOM 1383 O O . GLY A 1 169 ? -3.167 -2.283 7.063 1.00 87.00 169 GLY A O 1
ATOM 1384 N N . LYS A 1 170 ? -1.863 -3.715 5.922 1.00 80.50 170 LYS A N 1
ATOM 1385 C CA . LYS A 1 170 ? -1.664 -4.659 7.034 1.00 80.50 170 LYS A CA 1
ATOM 1386 C C . LYS A 1 170 ? -1.143 -3.979 8.301 1.00 80.50 170 LYS A C 1
ATOM 1388 O O . LYS A 1 170 ? -1.717 -4.179 9.359 1.00 80.50 170 LYS A O 1
ATOM 1393 N N . PHE A 1 171 ? -0.085 -3.175 8.184 1.00 80.44 171 PHE A N 1
ATOM 1394 C CA . PHE A 1 171 ? 0.534 -2.496 9.327 1.00 80.44 171 PHE A CA 1
ATOM 1395 C C . PHE A 1 171 ? -0.468 -1.620 10.090 1.00 80.44 171 PHE A C 1
ATOM 1397 O O . PHE A 1 171 ? -0.646 -1.799 11.288 1.00 80.44 171 PHE A O 1
ATOM 1404 N N . THR A 1 172 ? -1.168 -0.737 9.374 1.00 88.94 172 THR A N 1
ATOM 1405 C CA . THR A 1 172 ? -2.182 0.167 9.932 1.00 88.94 172 THR A CA 1
ATOM 1406 C C . THR A 1 172 ? -3.240 -0.612 10.701 1.00 88.94 172 THR A C 1
ATOM 1408 O O . THR A 1 172 ? -3.514 -0.327 11.857 1.00 88.94 172 THR A O 1
ATOM 1411 N N . VAL A 1 173 ? -3.787 -1.656 10.082 1.00 89.44 173 VAL A N 1
ATOM 1412 C CA . VAL A 1 173 ? -4.802 -2.517 10.690 1.00 89.44 173 VAL A CA 1
ATOM 1413 C C . VAL A 1 173 ? -4.316 -3.192 11.970 1.00 89.44 173 VAL A C 1
ATOM 1415 O O . VAL A 1 173 ? -5.070 -3.260 12.939 1.00 89.44 173 VAL A O 1
ATOM 1418 N N . TYR A 1 174 ? -3.074 -3.679 11.994 1.00 80.81 174 TYR A N 1
ATOM 1419 C CA . TYR A 1 174 ? -2.498 -4.268 13.202 1.00 80.81 174 TYR A CA 1
ATOM 1420 C C . TYR A 1 174 ? -2.372 -3.237 14.321 1.00 80.81 174 TYR A C 1
ATOM 1422 O O . TYR A 1 174 ? -2.814 -3.505 15.434 1.00 80.81 174 TYR A O 1
ATOM 1430 N N . MET A 1 175 ? -1.849 -2.048 14.024 1.00 83.75 175 MET A N 1
ATOM 1431 C CA . MET A 1 175 ? -1.723 -0.981 15.019 1.00 83.75 175 MET A CA 1
ATOM 1432 C C . MET A 1 175 ? -3.080 -0.547 15.571 1.00 83.75 175 MET A C 1
ATOM 1434 O O . MET A 1 175 ? -3.248 -0.432 16.778 1.00 83.75 175 MET A O 1
ATOM 1438 N N . LEU A 1 176 ? -4.076 -0.387 14.702 1.00 90.62 176 LEU A N 1
ATOM 1439 C CA . LEU A 1 176 ? -5.440 -0.042 15.097 1.00 90.62 176 LEU A CA 1
ATOM 1440 C C . LEU A 1 176 ? -6.088 -1.134 15.957 1.00 90.62 176 LEU A C 1
ATOM 1442 O O . LEU A 1 176 ? -6.801 -0.834 16.912 1.00 90.62 176 LEU A O 1
ATOM 1446 N N . SER A 1 177 ? -5.794 -2.403 15.662 1.00 85.62 177 SER A N 1
ATOM 1447 C CA . SER A 1 177 ? -6.233 -3.528 16.493 1.00 85.62 177 SER A CA 1
ATOM 1448 C C . SER A 1 177 ? -5.644 -3.435 17.899 1.00 85.62 177 SER A C 1
ATOM 1450 O O . SER A 1 177 ? -6.386 -3.556 18.868 1.00 85.62 177 SER A O 1
ATOM 1452 N N . ILE A 1 178 ? -4.343 -3.149 18.013 1.00 80.12 178 ILE A N 1
ATOM 1453 C CA . ILE A 1 178 ? -3.679 -2.964 19.310 1.00 80.12 178 ILE A CA 1
ATOM 1454 C C . ILE A 1 178 ? -4.282 -1.764 20.048 1.00 80.12 178 ILE A C 1
ATOM 1456 O O . ILE A 1 178 ? -4.605 -1.882 21.225 1.00 80.12 178 ILE A O 1
ATOM 1460 N N . ALA A 1 179 ? -4.506 -0.646 19.350 1.00 86.56 179 ALA A N 1
ATOM 1461 C CA . ALA A 1 179 ? -5.135 0.551 19.909 1.00 86.56 179 ALA A CA 1
ATOM 1462 C C . ALA A 1 179 ? -6.512 0.260 20.520 1.00 86.56 179 ALA A C 1
ATOM 1464 O O . ALA A 1 179 ? -6.847 0.799 21.571 1.00 86.56 179 ALA A O 1
ATOM 1465 N N . SER A 1 180 ? -7.298 -0.616 19.886 1.00 84.38 180 SER A N 1
ATOM 1466 C CA . SER A 1 180 ? -8.627 -0.984 20.385 1.00 84.38 180 SER A CA 1
ATOM 1467 C C . SER A 1 180 ? -8.626 -1.805 21.669 1.00 84.38 180 SER A C 1
ATOM 1469 O O . SER A 1 180 ? -9.626 -1.799 22.378 1.00 84.38 180 SER A O 1
ATOM 1471 N N . THR A 1 181 ? -7.523 -2.486 21.983 1.00 76.8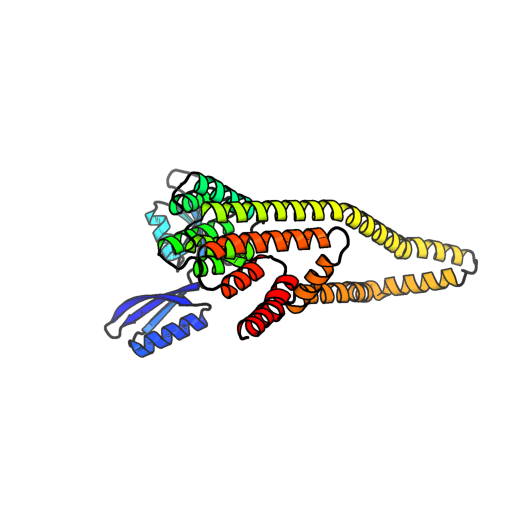8 181 THR A N 1
ATOM 1472 C CA . THR A 1 181 ? -7.408 -3.348 23.167 1.00 76.88 181 THR A CA 1
ATOM 1473 C C . THR A 1 181 ? -6.535 -2.752 24.268 1.00 76.88 181 THR A C 1
ATOM 1475 O O . THR A 1 181 ? -6.725 -3.088 25.429 1.00 76.88 181 THR A O 1
ATOM 1478 N N . SER A 1 182 ? -5.576 -1.883 23.933 1.00 72.62 182 SER A N 1
ATOM 1479 C CA . SER A 1 182 ? -4.570 -1.373 24.876 1.00 72.62 182 SER A CA 1
ATOM 1480 C C . SER A 1 182 ? -5.019 -0.160 25.696 1.00 72.62 182 SER A C 1
ATOM 1482 O O . SER A 1 182 ? -4.281 0.283 26.571 1.00 72.62 182 SER A O 1
ATOM 1484 N N . GLY A 1 183 ? -6.175 0.437 25.387 1.00 75.25 183 GLY A N 1
ATOM 1485 C CA . GLY A 1 183 ? -6.663 1.659 26.041 1.00 75.25 183 GLY A CA 1
ATOM 1486 C C . GLY A 1 183 ? -5.868 2.932 25.711 1.00 75.25 183 GLY A C 1
ATOM 1487 O O . GLY A 1 183 ? -6.306 4.023 26.058 1.00 75.25 183 GLY A O 1
ATOM 1488 N N . ASN A 1 184 ? -4.746 2.826 24.991 1.00 81.75 184 ASN A N 1
ATOM 1489 C CA . ASN A 1 184 ? -3.908 3.956 24.594 1.00 81.75 184 ASN A CA 1
ATOM 1490 C C . ASN A 1 184 ? -4.028 4.244 23.087 1.00 81.75 184 ASN A C 1
ATOM 1492 O O . ASN A 1 184 ? -3.091 4.045 22.307 1.00 81.75 184 ASN A O 1
ATOM 1496 N N . MET A 1 185 ? -5.217 4.675 22.655 1.00 87.81 185 MET A N 1
ATOM 1497 C CA . MET A 1 185 ? -5.464 4.952 21.238 1.00 87.81 185 MET A CA 1
ATOM 1498 C C . MET A 1 185 ? -4.656 6.147 20.725 1.00 87.81 185 MET A C 1
ATOM 1500 O O . MET A 1 185 ? -4.094 6.055 19.636 1.00 87.81 185 MET A O 1
ATOM 1504 N N . ALA A 1 186 ? -4.562 7.239 21.488 1.00 89.25 186 ALA A N 1
ATOM 1505 C CA . ALA A 1 186 ? -3.914 8.470 21.032 1.00 89.25 186 ALA A CA 1
ATOM 1506 C C . ALA A 1 186 ? -2.445 8.241 20.632 1.00 89.25 186 ALA A C 1
ATOM 1508 O O . ALA A 1 186 ? -2.054 8.578 19.511 1.00 89.25 186 ALA A O 1
ATOM 1509 N N . ASP A 1 187 ? -1.651 7.580 21.481 1.00 84.81 187 ASP A N 1
ATOM 1510 C CA . ASP A 1 187 ? -0.238 7.331 21.179 1.00 84.81 187 ASP A CA 1
ATOM 1511 C C . ASP A 1 187 ? -0.059 6.346 20.024 1.00 84.81 187 ASP A C 1
ATOM 1513 O O . ASP A 1 187 ? 0.825 6.507 19.179 1.00 84.81 187 ASP A O 1
ATOM 1517 N N . ILE A 1 188 ? -0.897 5.311 19.949 1.00 86.31 188 ILE A N 1
ATOM 1518 C CA . ILE A 1 188 ? -0.782 4.299 18.896 1.00 86.31 188 ILE A CA 1
ATOM 1519 C C . ILE A 1 188 ? -1.176 4.880 17.537 1.00 86.31 188 ILE A C 1
ATOM 1521 O O . ILE A 1 188 ? -0.485 4.623 16.545 1.00 86.31 188 ILE A O 1
ATOM 1525 N N . TYR A 1 189 ? -2.224 5.702 17.473 1.00 92.06 189 TYR A N 1
ATOM 1526 C CA . TYR A 1 189 ? -2.593 6.422 16.255 1.00 92.06 189 TYR A CA 1
ATOM 1527 C C . TYR A 1 189 ? -1.515 7.426 15.845 1.00 92.06 189 TYR A C 1
ATOM 1529 O O . TYR A 1 189 ? -1.125 7.437 14.678 1.00 92.06 189 TYR A O 1
ATOM 1537 N N . GLU A 1 190 ? -0.953 8.183 16.790 1.00 89.50 190 GLU A N 1
ATOM 1538 C CA . GLU A 1 190 ? 0.156 9.113 16.540 1.00 89.50 190 GLU A CA 1
ATOM 1539 C C . GLU A 1 190 ? 1.372 8.403 15.933 1.00 89.50 190 GLU A C 1
ATOM 1541 O O . GLU A 1 190 ? 1.960 8.836 14.936 1.00 89.50 190 GLU A O 1
ATOM 1546 N N . ASN A 1 191 ? 1.741 7.274 16.527 1.00 80.12 191 ASN A N 1
ATOM 1547 C CA . ASN A 1 191 ? 2.847 6.443 16.081 1.00 80.12 191 ASN A CA 1
ATOM 1548 C C . ASN A 1 191 ? 2.597 5.865 14.683 1.00 80.12 191 ASN A C 1
ATOM 1550 O O . ASN A 1 191 ? 3.498 5.849 13.838 1.00 80.12 191 ASN A O 1
ATOM 1554 N N . THR A 1 192 ? 1.363 5.435 14.425 1.00 86.75 192 THR A N 1
ATOM 1555 C CA . THR A 1 192 ? 0.942 4.907 13.125 1.00 86.75 192 THR A CA 1
ATOM 1556 C C . THR A 1 192 ? 0.971 5.999 12.058 1.00 86.75 192 THR A C 1
ATOM 1558 O O . THR A 1 192 ? 1.508 5.770 10.973 1.00 86.75 192 THR A O 1
ATOM 1561 N N . ALA A 1 193 ? 0.471 7.197 12.369 1.00 90.25 193 ALA A N 1
ATOM 1562 C CA . ALA A 1 193 ? 0.482 8.349 11.474 1.00 90.25 193 ALA A CA 1
ATOM 1563 C C . ALA A 1 193 ? 1.915 8.738 11.085 1.00 90.25 193 ALA A C 1
ATOM 1565 O O . ALA A 1 193 ? 2.239 8.762 9.897 1.00 90.25 193 ALA A O 1
ATOM 1566 N N . LYS A 1 194 ? 2.810 8.910 12.071 1.00 84.69 194 LYS A N 1
ATOM 1567 C CA . LYS A 1 194 ? 4.234 9.218 11.840 1.00 84.69 194 LYS A CA 1
ATOM 1568 C C . LYS A 1 194 ? 4.913 8.197 10.929 1.00 84.69 194 LYS A C 1
ATOM 1570 O O . LYS A 1 194 ? 5.696 8.562 10.051 1.00 84.69 194 LYS A O 1
ATOM 1575 N N . PHE A 1 195 ? 4.632 6.910 11.127 1.00 80.31 195 PHE A N 1
ATOM 1576 C CA . PHE A 1 195 ? 5.182 5.864 10.268 1.00 80.31 195 PHE A CA 1
ATOM 1577 C C . PHE A 1 195 ? 4.643 5.954 8.835 1.00 80.31 195 PHE A C 1
ATOM 1579 O O . PHE A 1 195 ? 5.415 5.882 7.874 1.00 80.31 195 PHE A O 1
ATOM 1586 N N . LEU A 1 196 ? 3.327 6.115 8.676 1.00 86.00 196 LEU A N 1
ATOM 1587 C CA . LEU A 1 196 ? 2.688 6.207 7.365 1.00 86.00 196 LEU A CA 1
ATOM 1588 C C . LEU A 1 196 ? 3.164 7.436 6.581 1.00 86.00 196 LEU A C 1
ATOM 1590 O O . LEU A 1 196 ? 3.424 7.312 5.383 1.00 86.00 196 LEU A O 1
ATOM 1594 N N . GLU A 1 197 ? 3.342 8.579 7.242 1.00 86.00 197 GLU A N 1
ATOM 1595 C CA . GLU A 1 197 ? 3.899 9.807 6.659 1.00 86.00 197 GLU A CA 1
ATOM 1596 C C . GLU A 1 197 ? 5.320 9.591 6.153 1.00 86.00 197 GLU A C 1
ATOM 1598 O O . GLU A 1 197 ? 5.571 9.744 4.956 1.00 86.00 197 GLU A O 1
ATOM 1603 N N . ARG A 1 198 ? 6.220 9.110 7.020 1.00 78.19 198 ARG A N 1
ATOM 1604 C CA . ARG A 1 198 ? 7.610 8.801 6.648 1.00 78.19 198 ARG A CA 1
ATOM 1605 C C . ARG A 1 198 ? 7.679 7.800 5.498 1.00 78.19 198 ARG A C 1
ATOM 1607 O O . ARG A 1 198 ? 8.473 7.957 4.574 1.00 78.19 198 ARG A O 1
ATOM 1614 N N . SER A 1 199 ? 6.832 6.769 5.525 1.00 76.69 199 SER A N 1
ATOM 1615 C CA . SER A 1 199 ? 6.759 5.768 4.456 1.00 76.69 199 SER A CA 1
ATOM 1616 C C . SER A 1 199 ? 6.267 6.371 3.135 1.00 76.69 199 SER A C 1
ATOM 1618 O O . SER A 1 199 ? 6.781 6.034 2.066 1.00 76.69 199 SER A O 1
ATOM 1620 N N . SER A 1 200 ? 5.278 7.265 3.193 1.00 82.94 200 SER A N 1
ATOM 1621 C CA . SER A 1 200 ? 4.731 7.969 2.032 1.00 82.94 200 SER A CA 1
ATOM 1622 C C . SER A 1 200 ? 5.762 8.915 1.411 1.00 82.94 200 SER A C 1
ATOM 1624 O O . SER A 1 200 ? 6.003 8.852 0.203 1.00 82.94 200 SER A O 1
ATOM 1626 N N . GLU A 1 201 ? 6.435 9.724 2.230 1.00 79.81 201 GLU A N 1
ATOM 1627 C CA . GLU A 1 201 ? 7.521 10.613 1.806 1.00 79.81 201 GLU A CA 1
ATOM 1628 C C . GLU A 1 201 ? 8.674 9.833 1.184 1.00 79.81 201 GLU A C 1
ATOM 1630 O O . GLU A 1 201 ? 9.140 10.166 0.096 1.00 79.81 201 GLU A O 1
ATOM 1635 N N . PHE A 1 202 ? 9.081 8.732 1.813 1.00 72.88 202 PHE A N 1
ATOM 1636 C CA . PHE A 1 202 ? 10.129 7.870 1.287 1.00 72.88 202 PHE A CA 1
ATOM 1637 C C . PHE A 1 202 ? 9.772 7.296 -0.088 1.00 72.88 202 PHE A C 1
ATOM 1639 O O . PHE A 1 202 ? 10.567 7.382 -1.025 1.00 72.88 202 PHE A O 1
ATOM 1646 N N . LYS A 1 203 ? 8.555 6.757 -0.249 1.00 75.25 203 LYS A N 1
ATOM 1647 C CA . LYS A 1 203 ? 8.080 6.25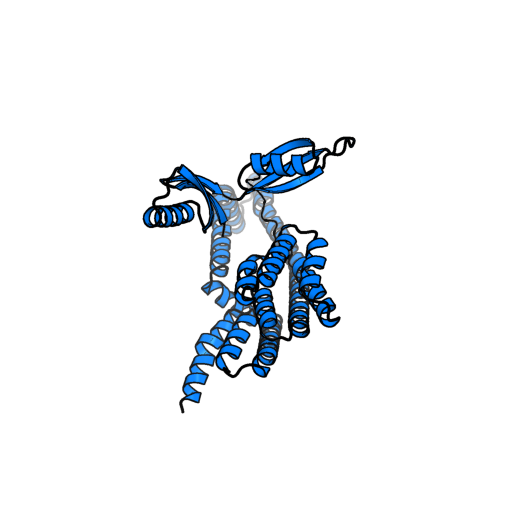4 -1.548 1.00 75.25 203 LYS A CA 1
ATOM 1648 C C . LYS A 1 203 ? 8.016 7.359 -2.596 1.00 75.25 203 LYS A C 1
ATOM 1650 O O . LYS A 1 203 ? 8.365 7.110 -3.749 1.00 75.25 203 LYS A O 1
ATOM 1655 N N . LYS A 1 204 ? 7.577 8.562 -2.215 1.00 81.44 204 LYS A N 1
ATOM 1656 C CA . LYS A 1 204 ? 7.541 9.732 -3.100 1.00 81.44 204 LYS A CA 1
ATOM 1657 C C . LYS A 1 204 ? 8.951 10.107 -3.560 1.00 81.44 204 LYS A C 1
ATOM 1659 O O . LYS A 1 204 ? 9.160 10.258 -4.761 1.00 81.44 204 LYS A O 1
ATOM 1664 N N . ASN A 1 205 ? 9.906 10.180 -2.637 1.00 77.75 205 ASN A N 1
ATOM 1665 C CA . ASN A 1 205 ? 11.294 10.531 -2.928 1.00 77.75 205 ASN A CA 1
ATOM 1666 C C . ASN A 1 205 ? 11.951 9.482 -3.826 1.00 77.75 205 ASN A C 1
ATOM 1668 O O . ASN A 1 205 ? 12.476 9.836 -4.874 1.00 77.75 205 ASN A O 1
ATOM 1672 N N . ILE A 1 206 ? 11.814 8.189 -3.505 1.00 76.19 206 ILE A N 1
ATOM 1673 C CA . ILE A 1 206 ? 12.295 7.099 -4.368 1.00 76.19 206 ILE A CA 1
ATOM 1674 C C . ILE A 1 206 ? 11.713 7.212 -5.771 1.00 76.19 206 ILE A C 1
ATOM 1676 O O . ILE A 1 206 ? 12.443 7.115 -6.756 1.00 76.19 206 ILE A O 1
ATOM 1680 N N . ARG A 1 207 ? 10.394 7.404 -5.874 1.00 76.25 207 ARG A N 1
ATOM 1681 C CA . ARG A 1 207 ? 9.728 7.484 -7.172 1.00 76.25 207 ARG A CA 1
ATOM 1682 C C . ARG A 1 207 ? 10.233 8.680 -7.971 1.00 76.25 207 ARG A C 1
ATOM 1684 O O . ARG A 1 207 ? 10.478 8.526 -9.159 1.00 76.25 207 ARG A O 1
ATOM 1691 N N . SER A 1 208 ? 10.420 9.830 -7.327 1.00 80.75 208 SER A N 1
ATOM 1692 C CA . SER A 1 208 ? 10.942 11.039 -7.966 1.00 80.75 208 SER A CA 1
ATOM 1693 C C . SER A 1 208 ? 12.387 10.858 -8.434 1.00 80.75 208 SER A C 1
ATOM 1695 O O . SER A 1 208 ? 12.706 11.191 -9.571 1.00 80.75 208 SER A O 1
ATOM 1697 N N . THR A 1 209 ? 13.252 10.289 -7.591 1.00 80.19 209 THR A N 1
ATOM 1698 C CA . THR A 1 209 ? 14.672 10.087 -7.908 1.00 80.19 209 THR A CA 1
ATOM 1699 C C . THR A 1 209 ? 14.878 9.037 -8.994 1.00 80.19 209 THR A C 1
ATOM 1701 O O . THR A 1 209 ? 15.751 9.215 -9.832 1.00 80.19 209 THR A O 1
ATOM 1704 N N . LEU A 1 210 ? 14.083 7.961 -9.019 1.00 81.00 210 LEU A N 1
ATOM 1705 C CA . LEU A 1 210 ? 14.198 6.907 -10.035 1.00 81.00 210 LEU A CA 1
ATOM 1706 C C . LEU A 1 210 ? 13.539 7.267 -11.368 1.00 81.00 210 LEU A C 1
ATOM 1708 O O . LEU A 1 210 ? 13.886 6.674 -12.387 1.00 81.00 210 LEU A O 1
ATOM 1712 N N . PHE A 1 211 ? 12.606 8.222 -11.384 1.00 84.44 211 PHE A N 1
ATOM 1713 C CA . PHE A 1 211 ? 11.885 8.582 -12.603 1.00 84.44 211 PHE A CA 1
ATOM 1714 C C . PHE A 1 211 ? 12.821 9.126 -13.687 1.00 84.44 211 PHE A C 1
ATOM 1716 O O . PHE A 1 211 ? 12.768 8.666 -14.825 1.00 84.44 211 PHE A O 1
ATOM 1723 N N . MET A 1 212 ? 13.710 10.059 -13.333 1.00 86.00 212 MET A N 1
ATOM 1724 C CA . MET A 1 212 ? 14.617 10.687 -14.297 1.00 86.00 212 MET A CA 1
ATOM 1725 C C . MET A 1 212 ? 15.643 9.693 -14.880 1.00 86.00 212 MET A C 1
ATOM 1727 O O . MET A 1 212 ? 15.704 9.587 -16.105 1.00 86.00 212 MET A O 1
ATOM 1731 N N . PRO A 1 213 ? 16.381 8.895 -14.080 1.00 87.75 213 PRO A N 1
ATOM 1732 C CA . PRO A 1 213 ? 17.251 7.848 -14.612 1.00 87.75 213 PRO A CA 1
ATOM 1733 C C . PRO A 1 213 ? 16.501 6.837 -15.483 1.00 87.75 213 PRO A C 1
ATOM 1735 O O . PRO A 1 213 ? 16.982 6.484 -16.557 1.00 87.75 213 PRO A O 1
ATOM 1738 N N . ALA A 1 214 ? 15.307 6.399 -15.065 1.00 86.88 214 ALA A N 1
ATOM 1739 C CA . ALA A 1 214 ? 14.517 5.446 -15.841 1.00 86.88 214 ALA A CA 1
ATOM 1740 C C . ALA A 1 214 ? 14.096 6.020 -17.200 1.00 86.88 214 ALA A C 1
ATOM 1742 O O . ALA A 1 214 ? 14.180 5.322 -18.208 1.00 86.88 214 ALA A O 1
ATOM 1743 N N . PHE A 1 215 ? 13.685 7.290 -17.241 1.00 92.19 215 PHE A N 1
ATOM 1744 C CA . PHE A 1 215 ? 13.329 7.970 -18.483 1.00 92.19 215 PHE A CA 1
ATOM 1745 C C . PHE A 1 215 ? 14.527 8.094 -19.433 1.00 92.19 215 PHE A C 1
ATOM 1747 O O . PHE A 1 215 ? 14.401 7.769 -20.611 1.00 92.19 215 PHE A O 1
ATOM 1754 N N . VAL A 1 216 ? 15.697 8.496 -18.924 1.00 93.62 216 VAL A N 1
ATOM 1755 C CA . VAL A 1 216 ? 16.925 8.623 -19.729 1.00 93.62 216 VAL A CA 1
ATOM 1756 C C . VAL A 1 216 ? 17.358 7.273 -20.297 1.00 93.62 216 VAL A C 1
ATOM 1758 O O . VAL A 1 216 ? 17.642 7.176 -21.488 1.00 93.62 216 VAL A O 1
ATOM 1761 N N . VAL A 1 217 ? 17.359 6.216 -19.480 1.00 92.62 217 VAL A N 1
ATOM 1762 C CA . VAL A 1 217 ? 17.697 4.860 -19.938 1.00 92.62 217 VAL A CA 1
ATOM 1763 C C . VAL A 1 217 ? 16.701 4.380 -20.991 1.00 92.62 217 VAL A C 1
ATOM 1765 O O . VAL A 1 217 ? 17.114 3.854 -22.021 1.00 92.62 217 VAL A O 1
ATOM 1768 N N . LEU A 1 218 ? 15.400 4.593 -20.777 1.00 91.50 218 LEU A N 1
ATOM 1769 C CA . LEU A 1 218 ? 14.370 4.205 -21.739 1.00 91.50 218 LEU A CA 1
ATOM 1770 C C . LEU A 1 218 ? 14.537 4.943 -23.074 1.00 91.50 218 LEU A C 1
ATOM 1772 O O . LEU A 1 218 ? 14.463 4.316 -24.129 1.00 91.50 218 LEU A O 1
ATOM 1776 N N . ALA A 1 219 ? 14.803 6.250 -23.033 1.00 93.44 219 ALA A N 1
ATOM 1777 C CA . ALA A 1 219 ? 15.056 7.054 -24.223 1.00 93.44 219 ALA A CA 1
ATOM 1778 C C . ALA A 1 219 ? 16.329 6.601 -24.957 1.00 93.44 219 ALA A C 1
ATOM 1780 O O . ALA A 1 219 ? 16.304 6.455 -26.177 1.00 93.44 219 ALA A O 1
ATOM 1781 N N . ALA A 1 220 ? 17.414 6.316 -24.231 1.00 93.00 220 ALA A N 1
ATOM 1782 C CA . ALA A 1 220 ? 18.669 5.837 -24.806 1.00 93.00 220 ALA A CA 1
ATOM 1783 C C . ALA A 1 220 ? 18.515 4.458 -25.468 1.00 93.00 220 ALA A C 1
ATOM 1785 O O . ALA A 1 220 ? 18.952 4.264 -26.601 1.00 93.00 220 ALA A O 1
ATOM 1786 N N . VAL A 1 221 ? 17.842 3.516 -24.798 1.00 90.00 221 VAL A N 1
ATOM 1787 C CA . VAL A 1 221 ? 17.534 2.193 -25.363 1.00 90.00 221 VAL A CA 1
ATOM 1788 C C . VAL A 1 221 ? 16.633 2.334 -26.590 1.00 90.00 221 VAL A C 1
ATOM 1790 O O . VAL A 1 221 ? 16.903 1.716 -27.615 1.00 90.00 221 VAL A O 1
ATOM 1793 N N . GLY A 1 222 ? 15.603 3.184 -26.527 1.00 90.44 222 GLY A N 1
ATOM 1794 C CA . GLY A 1 222 ? 14.723 3.460 -27.662 1.00 90.44 222 GLY A CA 1
ATOM 1795 C C . GLY A 1 222 ? 15.468 4.046 -28.865 1.00 90.44 222 GLY A C 1
ATOM 1796 O O . GLY A 1 222 ? 15.283 3.577 -29.987 1.00 90.44 222 GLY A O 1
ATOM 1797 N N . ALA A 1 223 ? 16.357 5.015 -28.635 1.00 93.31 223 ALA A N 1
ATOM 1798 C CA . ALA A 1 223 ? 17.191 5.611 -29.676 1.00 93.31 223 ALA A CA 1
ATOM 1799 C C . ALA A 1 223 ? 18.153 4.589 -30.301 1.00 93.31 223 ALA A C 1
ATOM 1801 O O . ALA A 1 223 ? 18.288 4.544 -31.523 1.00 93.31 223 ALA A O 1
ATOM 1802 N N . LEU A 1 224 ? 18.776 3.732 -29.484 1.00 88.44 224 LEU A N 1
ATOM 1803 C CA . LEU A 1 224 ? 19.659 2.666 -29.958 1.00 88.44 224 LEU A CA 1
ATOM 1804 C C . LEU A 1 224 ? 18.904 1.651 -30.825 1.00 88.44 224 LEU A C 1
ATOM 1806 O O . LEU A 1 224 ? 19.364 1.301 -31.911 1.00 88.44 224 LEU A O 1
ATOM 1810 N N . VAL A 1 225 ? 17.725 1.212 -30.376 1.00 85.25 225 VAL A N 1
ATOM 1811 C CA . VAL A 1 225 ? 16.866 0.294 -31.138 1.00 85.25 225 VAL A CA 1
ATOM 1812 C C . VAL A 1 225 ? 16.445 0.925 -32.466 1.00 85.25 225 VAL A C 1
ATOM 1814 O O . VAL A 1 225 ? 16.573 0.285 -33.508 1.00 85.25 225 VAL A O 1
ATOM 1817 N N . PHE A 1 226 ? 16.011 2.189 -32.456 1.00 86.81 226 PHE A N 1
ATOM 1818 C CA . PHE A 1 226 ? 15.659 2.922 -33.674 1.00 86.81 226 PHE A CA 1
ATOM 1819 C C . PHE A 1 226 ? 16.841 3.026 -34.645 1.00 86.81 226 PHE A C 1
ATOM 1821 O O . PHE A 1 226 ? 16.690 2.787 -35.845 1.00 86.81 226 PHE A O 1
ATOM 1828 N N . TYR A 1 227 ? 18.034 3.327 -34.131 1.00 86.81 227 TYR A N 1
ATOM 1829 C CA . TYR A 1 227 ? 19.245 3.400 -34.938 1.00 86.81 227 TYR A CA 1
ATOM 1830 C C . TYR A 1 227 ? 19.553 2.059 -35.618 1.00 86.81 227 TYR A C 1
ATOM 1832 O O . TYR A 1 227 ? 19.729 2.019 -36.835 1.00 86.81 227 TYR A O 1
ATOM 1840 N N . VAL A 1 228 ? 19.564 0.955 -34.865 1.00 82.44 228 VAL A N 1
ATOM 1841 C CA . VAL A 1 228 ? 19.917 -0.381 -35.381 1.00 82.44 228 VAL A CA 1
ATOM 1842 C C . VAL A 1 228 ? 18.854 -0.947 -36.330 1.00 82.44 228 VAL A C 1
ATOM 1844 O O . VAL A 1 228 ? 19.203 -1.597 -37.316 1.00 82.44 228 VAL A O 1
ATOM 1847 N N . MET A 1 229 ? 17.567 -0.708 -36.062 1.00 80.62 229 MET A N 1
ATOM 1848 C CA . MET A 1 229 ? 16.478 -1.233 -36.896 1.00 80.62 229 MET A CA 1
ATOM 1849 C C . MET A 1 229 ? 16.204 -0.387 -38.142 1.00 80.62 229 MET A C 1
ATOM 1851 O O . MET A 1 229 ? 15.763 -0.935 -39.145 1.00 80.62 229 MET A O 1
ATOM 1855 N N . TYR A 1 230 ? 16.432 0.931 -38.104 1.00 81.75 230 TYR A N 1
ATOM 1856 C CA . TYR A 1 230 ? 16.005 1.821 -39.190 1.00 81.75 230 TYR A CA 1
ATOM 1857 C C . TYR A 1 230 ? 17.149 2.553 -39.890 1.00 81.75 230 TYR A C 1
ATOM 1859 O O . TYR A 1 230 ? 17.207 2.578 -41.119 1.00 81.75 230 TYR A O 1
ATOM 1867 N N . ILE A 1 231 ? 18.062 3.165 -39.132 1.00 85.38 231 ILE A N 1
ATOM 1868 C CA . ILE A 1 231 ? 19.135 3.991 -39.705 1.00 85.38 231 ILE A CA 1
ATOM 1869 C C . ILE A 1 231 ? 20.241 3.103 -40.277 1.00 85.38 231 ILE A C 1
ATOM 1871 O O . ILE A 1 231 ? 20.642 3.267 -41.429 1.00 85.38 231 ILE A O 1
ATOM 1875 N N . PHE A 1 232 ? 20.704 2.134 -39.489 1.00 82.75 232 PHE A N 1
ATOM 1876 C CA . PHE A 1 232 ? 21.822 1.269 -39.845 1.00 82.75 232 PHE A CA 1
ATOM 1877 C C . PHE A 1 232 ? 21.589 0.476 -41.147 1.00 82.75 232 PHE A C 1
ATOM 1879 O O . PHE A 1 232 ? 22.462 0.526 -42.018 1.00 82.75 232 PHE A O 1
ATOM 1886 N N . PRO A 1 233 ? 20.424 -0.175 -41.375 1.00 79.25 233 PRO A N 1
ATOM 1887 C CA . PRO A 1 233 ? 20.190 -0.934 -42.605 1.00 79.25 233 PRO A CA 1
ATOM 1888 C C . PRO A 1 233 ? 20.151 -0.045 -43.850 1.00 79.25 233 PRO A C 1
ATOM 1890 O O . PRO A 1 233 ? 20.607 -0.457 -44.913 1.00 79.25 233 PRO A O 1
ATOM 1893 N N . LYS A 1 234 ? 19.664 1.200 -43.729 1.00 83.69 234 LYS A N 1
ATOM 1894 C CA . LYS A 1 234 ? 19.661 2.154 -44.847 1.00 83.69 234 LYS A CA 1
ATOM 1895 C C . LYS A 1 234 ? 21.075 2.517 -45.287 1.00 83.69 234 LYS A C 1
ATOM 1897 O O . LYS A 1 234 ? 21.344 2.528 -46.484 1.00 83.69 234 LYS A O 1
ATOM 1902 N N . ILE A 1 235 ? 21.974 2.780 -44.338 1.00 80.00 235 ILE A N 1
ATOM 1903 C CA . ILE A 1 235 ? 23.375 3.115 -44.635 1.00 80.00 235 ILE A CA 1
ATOM 1904 C C . ILE A 1 235 ? 24.091 1.905 -45.245 1.00 80.00 235 ILE A C 1
ATOM 1906 O O . ILE A 1 235 ? 24.754 2.033 -46.273 1.00 80.00 235 ILE A O 1
ATOM 1910 N N . ALA A 1 236 ? 23.912 0.719 -44.660 1.00 77.00 236 ALA A N 1
ATOM 1911 C CA . ALA A 1 236 ? 24.513 -0.505 -45.181 1.00 77.00 236 ALA A CA 1
ATOM 1912 C C . ALA A 1 236 ? 24.002 -0.846 -46.595 1.00 77.00 236 ALA A C 1
ATOM 1914 O O . ALA A 1 236 ? 24.790 -1.174 -47.481 1.00 77.00 236 ALA A O 1
ATOM 1915 N N . GLY A 1 237 ? 22.700 -0.668 -46.846 1.00 78.00 237 GLY A N 1
ATOM 1916 C CA . GLY A 1 237 ? 22.102 -0.823 -48.172 1.00 78.00 237 GLY A CA 1
ATOM 1917 C C . GLY A 1 237 ? 22.624 0.182 -49.204 1.00 78.00 237 GLY A C 1
ATOM 1918 O O . GLY A 1 237 ? 22.695 -0.147 -50.386 1.00 78.00 237 GLY A O 1
ATOM 1919 N N . MET A 1 238 ? 23.028 1.389 -48.789 1.00 79.75 238 MET A N 1
ATOM 1920 C CA . MET A 1 238 ? 23.701 2.340 -49.683 1.00 79.75 238 MET A CA 1
ATOM 1921 C C . MET A 1 238 ? 25.116 1.875 -50.042 1.00 79.75 238 MET A C 1
ATOM 1923 O O . MET A 1 238 ? 25.463 1.914 -51.216 1.00 79.75 238 MET A O 1
ATOM 1927 N N . LEU A 1 239 ? 25.908 1.382 -49.084 1.00 78.19 239 LEU A N 1
ATOM 1928 C CA . LEU A 1 239 ? 27.276 0.894 -49.337 1.00 78.19 239 LEU A CA 1
ATOM 1929 C C . LEU A 1 239 ? 27.314 -0.261 -50.348 1.00 78.19 239 LEU A C 1
ATOM 1931 O O . LEU A 1 239 ? 28.155 -0.267 -51.248 1.00 78.19 239 LEU A O 1
ATOM 1935 N N . LEU A 1 240 ? 26.353 -1.185 -50.255 1.00 74.94 240 LEU A N 1
ATOM 1936 C CA . LEU A 1 240 ? 26.211 -2.295 -51.201 1.00 74.94 240 LEU A CA 1
ATOM 1937 C C . LEU A 1 240 ? 25.919 -1.816 -52.634 1.00 74.94 240 LEU A C 1
ATOM 1939 O O . LEU A 1 240 ? 26.429 -2.401 -53.585 1.00 74.94 240 LEU A O 1
ATOM 1943 N N . LYS A 1 241 ? 25.160 -0.721 -52.811 1.00 78.00 241 LYS A N 1
ATOM 1944 C CA . LYS A 1 241 ? 24.884 -0.135 -54.139 1.00 78.00 241 LYS A CA 1
ATOM 1945 C C . LYS A 1 241 ? 26.124 0.459 -54.812 1.00 78.00 241 LYS A C 1
ATOM 1947 O O . LYS A 1 241 ? 26.143 0.570 -56.032 1.00 78.00 241 LYS A O 1
ATOM 1952 N N . TYR A 1 242 ? 27.145 0.825 -54.038 1.00 78.19 242 TYR A N 1
ATOM 1953 C CA . TYR A 1 242 ? 28.414 1.350 -54.549 1.00 78.19 242 TYR A CA 1
ATOM 1954 C C . TYR A 1 242 ? 29.482 0.258 -54.751 1.00 78.19 242 TYR A C 1
ATOM 1956 O O . TYR A 1 242 ? 30.646 0.592 -54.954 1.00 78.19 242 TYR A O 1
ATOM 1964 N N . ASN A 1 243 ? 29.118 -1.034 -54.702 1.00 71.25 243 ASN A N 1
ATOM 1965 C CA . ASN A 1 243 ? 30.048 -2.174 -54.792 1.00 71.25 243 ASN A CA 1
ATOM 1966 C C . ASN A 1 243 ? 31.187 -2.144 -53.753 1.00 71.25 243 ASN A C 1
ATOM 1968 O O . ASN A 1 243 ? 32.239 -2.755 -53.941 1.00 71.25 243 ASN A O 1
ATOM 1972 N N . ILE A 1 244 ? 30.980 -1.459 -52.626 1.00 73.69 244 ILE A N 1
ATOM 1973 C CA . ILE A 1 244 ? 31.927 -1.467 -51.513 1.00 73.69 244 ILE A CA 1
ATOM 1974 C C . ILE A 1 244 ? 31.625 -2.708 -50.673 1.00 73.69 244 ILE A C 1
ATOM 1976 O O . ILE A 1 244 ? 30.542 -2.828 -50.096 1.00 73.69 244 ILE A O 1
ATOM 1980 N N . ALA A 1 245 ? 32.578 -3.640 -50.604 1.00 72.56 245 ALA A N 1
ATOM 1981 C CA . ALA A 1 245 ? 32.453 -4.824 -49.762 1.00 72.56 245 ALA A CA 1
ATOM 1982 C C . ALA A 1 245 ? 32.292 -4.403 -48.293 1.00 72.56 245 ALA A C 1
ATOM 1984 O O . ALA A 1 245 ? 33.147 -3.721 -47.724 1.00 72.56 245 ALA A O 1
ATOM 1985 N N . VAL A 1 246 ? 31.177 -4.794 -47.675 1.00 71.25 246 VAL A N 1
ATOM 1986 C CA . VAL A 1 246 ? 30.916 -4.503 -46.263 1.00 71.25 246 VAL A CA 1
ATOM 1987 C C . VAL A 1 246 ? 31.842 -5.343 -45.374 1.00 71.25 246 VAL A C 1
ATOM 1989 O O . VAL A 1 246 ? 31.903 -6.562 -45.547 1.00 71.25 246 VAL A O 1
ATOM 1992 N N . PRO A 1 247 ? 32.548 -4.733 -44.400 1.00 80.00 247 PRO A N 1
ATOM 1993 C CA . PRO A 1 247 ? 33.368 -5.471 -43.446 1.00 80.00 247 PRO A CA 1
ATOM 1994 C C . PRO A 1 247 ? 32.568 -6.559 -42.709 1.00 80.00 247 PRO A C 1
ATOM 1996 O O . PRO A 1 247 ? 31.366 -6.382 -42.479 1.00 80.00 247 PRO A O 1
ATOM 1999 N N . PRO A 1 248 ? 33.212 -7.649 -42.250 1.00 77.19 248 PRO A N 1
ATOM 2000 C CA . PRO A 1 248 ? 32.526 -8.767 -41.595 1.00 77.19 248 PRO A CA 1
ATOM 2001 C C . PRO A 1 248 ? 31.727 -8.346 -40.350 1.00 77.19 248 PRO A C 1
ATOM 2003 O O . PRO A 1 248 ? 30.642 -8.870 -40.110 1.00 77.19 248 PRO A O 1
ATOM 2006 N N . MET A 1 249 ? 32.194 -7.336 -39.605 1.00 75.81 249 MET A N 1
ATOM 2007 C CA . MET A 1 249 ? 31.455 -6.762 -38.469 1.00 75.81 249 MET A CA 1
ATOM 2008 C C . MET A 1 249 ? 30.161 -6.043 -38.897 1.00 75.81 249 MET A C 1
ATOM 2010 O O . MET A 1 249 ? 29.140 -6.114 -38.209 1.00 75.81 249 MET A O 1
ATOM 2014 N N . THR A 1 250 ? 30.171 -5.386 -40.059 1.00 79.75 250 THR A N 1
ATOM 2015 C CA . THR A 1 250 ? 28.998 -4.711 -40.636 1.00 79.75 250 THR A CA 1
ATOM 2016 C C . THR A 1 250 ? 27.983 -5.730 -41.152 1.00 79.75 250 THR A C 1
ATOM 2018 O O . THR A 1 250 ? 26.789 -5.589 -40.887 1.00 79.75 250 THR A O 1
ATOM 2021 N N . ALA A 1 251 ? 28.453 -6.796 -41.809 1.00 76.31 251 ALA A N 1
ATOM 2022 C CA . ALA A 1 251 ? 27.611 -7.901 -42.268 1.00 76.31 251 ALA A CA 1
ATOM 2023 C C . ALA A 1 251 ? 26.946 -8.650 -41.097 1.00 76.31 251 ALA A C 1
ATOM 2025 O O . ALA A 1 251 ? 25.746 -8.918 -41.140 1.00 76.31 251 ALA A O 1
ATOM 2026 N N . ALA A 1 252 ? 27.683 -8.908 -40.010 1.00 79.50 252 ALA A N 1
ATOM 2027 C CA . ALA A 1 252 ? 27.123 -9.503 -38.795 1.00 79.50 252 ALA A CA 1
ATOM 2028 C C . ALA A 1 252 ? 26.030 -8.615 -38.172 1.00 79.50 252 ALA A C 1
ATOM 2030 O O . ALA A 1 252 ? 24.971 -9.103 -37.779 1.00 79.50 252 ALA A O 1
ATOM 2031 N N . THR A 1 253 ? 26.240 -7.296 -38.141 1.00 77.06 253 THR A N 1
ATOM 2032 C CA . THR A 1 253 ? 25.246 -6.349 -37.608 1.00 77.06 253 THR A CA 1
ATOM 2033 C C . THR A 1 253 ? 23.980 -6.296 -38.473 1.00 77.06 253 THR A C 1
ATOM 2035 O O . THR A 1 253 ? 22.878 -6.192 -37.935 1.00 77.06 253 THR A O 1
ATOM 2038 N N . MET A 1 254 ? 24.106 -6.422 -39.801 1.00 76.69 254 MET A N 1
ATOM 2039 C CA . MET A 1 254 ? 22.952 -6.545 -40.703 1.00 76.69 254 MET A CA 1
ATOM 2040 C C . MET A 1 254 ? 22.144 -7.815 -40.432 1.00 76.69 254 MET A C 1
ATOM 2042 O O . MET A 1 254 ? 20.929 -7.723 -40.288 1.00 76.69 254 MET A O 1
ATOM 2046 N N . GLN A 1 255 ? 22.803 -8.967 -40.281 1.00 81.06 255 GLN A N 1
ATOM 2047 C CA . GLN A 1 255 ? 22.126 -10.233 -39.971 1.00 81.06 255 GLN A CA 1
ATOM 2048 C C . GLN A 1 255 ? 21.380 -10.169 -38.633 1.00 81.06 255 GLN A C 1
ATOM 2050 O O . GLN A 1 255 ? 20.249 -10.638 -38.525 1.00 81.06 255 GLN A O 1
ATOM 2055 N N . VAL A 1 256 ? 21.981 -9.538 -37.617 1.00 80.44 256 VAL A N 1
ATOM 2056 C CA . VAL A 1 256 ? 21.307 -9.280 -36.339 1.00 80.44 256 VAL A CA 1
ATOM 2057 C C . VAL A 1 256 ? 20.102 -8.362 -36.553 1.00 80.44 256 VAL A C 1
ATOM 2059 O O . VAL A 1 256 ? 19.013 -8.674 -36.084 1.00 80.44 256 VAL A O 1
ATOM 2062 N N . SER A 1 257 ? 20.242 -7.263 -37.296 1.00 73.44 257 SER A N 1
ATOM 2063 C CA . SER A 1 257 ? 19.120 -6.352 -37.564 1.00 73.44 257 SER A CA 1
ATOM 2064 C C . SER A 1 257 ? 17.964 -7.051 -38.295 1.00 73.44 257 SER A C 1
ATOM 2066 O O . SER A 1 257 ? 16.817 -6.927 -37.870 1.00 73.44 257 SER A O 1
ATOM 2068 N N . GLU A 1 258 ? 18.248 -7.855 -39.322 1.00 80.31 258 GLU A N 1
ATOM 2069 C CA . GLU A 1 258 ? 17.249 -8.655 -40.046 1.00 80.31 258 GLU A CA 1
ATOM 2070 C C . GLU A 1 258 ? 16.577 -9.698 -39.142 1.00 80.31 258 GLU A C 1
ATOM 2072 O O . GLU A 1 258 ? 15.353 -9.841 -39.168 1.00 80.31 258 GLU A O 1
ATOM 2077 N N . PHE A 1 259 ? 17.343 -10.376 -38.279 1.00 81.06 259 PHE A N 1
ATOM 2078 C CA . PHE A 1 259 ? 16.798 -11.306 -37.289 1.00 81.06 259 PHE A CA 1
ATOM 2079 C C . PHE A 1 259 ? 15.815 -10.610 -36.343 1.00 81.06 259 PHE A C 1
ATOM 2081 O O . PHE A 1 259 ? 14.717 -11.121 -36.113 1.00 81.06 259 PHE A O 1
ATOM 2088 N N . PHE A 1 260 ? 16.184 -9.435 -35.825 1.00 77.62 260 PHE A N 1
ATOM 2089 C CA . PHE A 1 260 ? 15.331 -8.645 -34.942 1.00 77.62 260 PHE A CA 1
ATOM 2090 C C . PHE A 1 260 ? 14.077 -8.128 -35.658 1.00 77.62 260 PHE A C 1
ATOM 2092 O O . PHE A 1 260 ? 13.009 -8.155 -35.053 1.00 77.62 260 PHE A O 1
ATOM 2099 N N . GLN A 1 261 ? 14.177 -7.709 -36.925 1.00 74.00 261 GLN A N 1
ATOM 2100 C CA . GLN A 1 261 ? 13.042 -7.233 -37.728 1.00 74.00 261 GLN A CA 1
ATOM 2101 C C . GLN A 1 261 ? 12.049 -8.356 -38.059 1.00 74.00 261 GLN A C 1
ATOM 2103 O O . GLN A 1 261 ? 10.850 -8.195 -37.829 1.00 74.00 261 GLN A O 1
ATOM 2108 N N . ASN A 1 262 ? 12.532 -9.514 -38.521 1.00 83.75 262 ASN A N 1
ATOM 2109 C CA . ASN A 1 262 ? 11.670 -10.651 -38.864 1.00 83.75 262 ASN A CA 1
ATOM 2110 C C . ASN A 1 262 ? 11.057 -11.335 -37.634 1.00 83.75 262 ASN A C 1
ATOM 2112 O O . ASN A 1 262 ? 9.996 -11.948 -37.736 1.00 83.75 262 ASN A O 1
ATOM 2116 N N . ASN A 1 263 ? 11.691 -11.220 -36.463 1.00 84.44 263 ASN A N 1
ATOM 2117 C CA . ASN A 1 263 ? 11.259 -11.889 -35.236 1.00 84.44 263 ASN A CA 1
ATOM 2118 C C . ASN A 1 263 ? 10.845 -10.914 -34.124 1.00 84.44 263 ASN A C 1
ATOM 2120 O O . ASN A 1 263 ? 10.956 -11.263 -32.949 1.00 84.44 263 ASN A O 1
ATOM 2124 N N . ILE A 1 264 ? 10.322 -9.724 -34.457 1.00 79.12 264 ILE A N 1
ATOM 2125 C CA . ILE A 1 264 ? 9.887 -8.708 -33.471 1.00 79.12 264 ILE A CA 1
ATOM 2126 C C . ILE A 1 264 ? 9.022 -9.312 -32.355 1.00 79.12 264 ILE A C 1
ATOM 2128 O O . ILE A 1 264 ? 9.231 -9.014 -31.179 1.00 79.12 264 ILE A O 1
ATOM 2132 N N . ILE A 1 265 ? 8.075 -10.188 -32.710 1.00 82.31 265 ILE A N 1
ATOM 2133 C CA . ILE A 1 265 ? 7.158 -10.815 -31.749 1.00 82.31 265 ILE A CA 1
ATOM 2134 C C . ILE A 1 265 ? 7.929 -11.735 -30.796 1.00 82.31 265 ILE A C 1
ATOM 2136 O O . ILE A 1 265 ? 7.771 -11.620 -29.584 1.00 82.31 265 ILE A O 1
ATOM 2140 N N . TRP A 1 266 ? 8.801 -12.603 -31.316 1.00 82.94 266 TRP A N 1
ATOM 2141 C CA . TRP A 1 266 ? 9.599 -13.527 -30.505 1.00 82.94 266 TRP A CA 1
ATOM 2142 C C . TRP A 1 266 ? 10.633 -12.809 -29.642 1.00 82.94 266 TRP A C 1
ATOM 2144 O O . TRP A 1 266 ? 10.818 -13.187 -28.491 1.00 82.94 266 TRP A O 1
ATOM 2154 N N . VAL A 1 267 ? 11.257 -11.745 -30.152 1.00 82.50 267 VAL A N 1
ATOM 2155 C CA . VAL A 1 267 ? 12.185 -10.899 -29.391 1.00 82.50 267 VAL A CA 1
ATOM 2156 C C . VAL A 1 267 ? 11.452 -10.184 -28.259 1.00 82.50 267 VAL A C 1
ATOM 2158 O O . VAL A 1 267 ? 11.913 -10.203 -27.117 1.00 82.50 267 VAL A O 1
ATOM 2161 N N . MET A 1 268 ? 10.286 -9.591 -28.539 1.00 81.00 268 MET A N 1
ATOM 2162 C CA . MET A 1 268 ? 9.482 -8.933 -27.510 1.00 81.00 268 MET A CA 1
ATOM 2163 C C . MET A 1 268 ? 9.049 -9.941 -26.439 1.00 81.00 268 MET A C 1
ATOM 2165 O O . MET A 1 268 ? 9.134 -9.644 -25.249 1.00 81.00 268 MET A O 1
ATOM 2169 N N . LEU A 1 269 ? 8.645 -11.148 -26.839 1.00 86.06 269 LEU A N 1
ATOM 2170 C CA . LEU A 1 269 ? 8.223 -12.210 -25.928 1.00 86.06 269 LEU A CA 1
ATOM 2171 C C . LEU A 1 269 ? 9.403 -12.751 -25.107 1.00 86.06 269 LEU A C 1
ATOM 2173 O O . LEU A 1 269 ? 9.269 -12.912 -23.897 1.00 86.06 269 LEU A O 1
ATOM 2177 N N . ALA A 1 270 ? 10.575 -12.937 -25.718 1.00 85.31 270 ALA A N 1
ATOM 2178 C CA . ALA A 1 270 ? 11.813 -13.317 -25.039 1.00 85.31 270 ALA A CA 1
ATOM 2179 C C . ALA A 1 270 ? 12.283 -12.259 -24.029 1.00 85.31 270 ALA A C 1
ATOM 2181 O O . ALA A 1 270 ? 12.847 -12.616 -22.999 1.00 85.31 270 ALA A O 1
ATOM 2182 N N . PHE A 1 271 ? 12.014 -10.974 -24.281 1.00 81.31 271 PHE A N 1
ATOM 2183 C CA . PHE A 1 271 ? 12.350 -9.890 -23.357 1.00 81.31 271 PHE A CA 1
ATOM 2184 C C . PHE A 1 271 ? 11.307 -9.727 -22.238 1.00 81.31 271 PHE A C 1
ATOM 2186 O O . PHE A 1 271 ? 11.662 -9.578 -21.070 1.00 81.31 271 PHE A O 1
ATOM 2193 N N . LEU A 1 272 ? 10.008 -9.802 -22.556 1.00 84.44 272 LEU A N 1
ATOM 2194 C CA . LEU A 1 272 ? 8.929 -9.664 -21.568 1.00 84.44 272 LEU A CA 1
ATOM 2195 C C . LEU A 1 272 ? 8.778 -10.895 -20.667 1.00 84.44 272 LEU A C 1
ATOM 2197 O O . LEU A 1 272 ? 8.493 -10.736 -19.482 1.00 84.44 272 LEU A O 1
ATOM 2201 N N . SER A 1 273 ? 8.968 -12.105 -21.197 1.00 84.19 273 SER A N 1
ATOM 2202 C CA . SER A 1 273 ? 8.865 -13.379 -20.466 1.00 84.19 273 SER A CA 1
ATOM 2203 C C . SER A 1 273 ? 9.634 -13.382 -19.132 1.00 84.19 273 SER A C 1
ATOM 2205 O O . SER A 1 273 ? 8.998 -13.540 -18.083 1.00 84.19 273 SER A O 1
ATOM 2207 N N . PRO A 1 274 ? 10.961 -13.140 -19.105 1.00 85.81 274 PRO A N 1
ATOM 2208 C CA . PRO A 1 274 ? 11.734 -13.168 -17.869 1.00 85.81 274 PRO A CA 1
ATOM 2209 C C . PRO A 1 274 ? 11.342 -12.033 -16.924 1.00 85.81 274 PRO A C 1
ATOM 2211 O O . PRO A 1 274 ? 11.334 -12.234 -15.710 1.00 85.81 274 PRO A O 1
ATOM 2214 N N . ILE A 1 275 ? 10.948 -10.868 -17.445 1.00 85.38 275 ILE A N 1
ATOM 2215 C CA . ILE A 1 275 ? 10.461 -9.747 -16.632 1.00 85.38 275 ILE A CA 1
ATOM 2216 C C . ILE A 1 275 ? 9.163 -10.144 -15.920 1.00 85.38 275 ILE A C 1
ATOM 2218 O O . ILE A 1 275 ? 9.049 -9.988 -14.705 1.00 85.38 275 ILE A O 1
ATOM 2222 N N . ILE A 1 276 ? 8.198 -10.712 -16.646 1.00 84.88 276 ILE A N 1
ATOM 2223 C CA . ILE A 1 276 ? 6.914 -11.158 -16.094 1.00 84.88 276 ILE A CA 1
ATOM 2224 C C . ILE A 1 276 ? 7.129 -12.294 -15.089 1.00 84.88 276 ILE A C 1
ATOM 2226 O O . ILE A 1 276 ? 6.561 -12.252 -13.995 1.00 84.88 276 ILE A O 1
ATOM 2230 N N . ALA A 1 277 ? 7.974 -13.275 -15.417 1.00 86.31 277 ALA A N 1
ATOM 2231 C CA . ALA A 1 277 ? 8.312 -14.387 -14.532 1.00 86.31 277 ALA A CA 1
ATOM 2232 C C . ALA A 1 277 ? 8.963 -13.894 -13.231 1.00 86.31 277 ALA A C 1
ATOM 2234 O O . ALA A 1 277 ? 8.552 -14.290 -12.140 1.00 86.31 277 ALA A O 1
ATOM 2235 N N . THR A 1 278 ? 9.908 -12.959 -13.333 1.00 83.94 278 THR A N 1
ATOM 2236 C CA . THR A 1 278 ? 10.605 -12.360 -12.188 1.00 83.94 278 THR A CA 1
ATOM 2237 C C . THR A 1 278 ? 9.656 -11.534 -11.319 1.00 83.94 278 THR A C 1
ATOM 2239 O O . THR A 1 278 ? 9.629 -11.686 -10.097 1.00 83.94 278 THR A O 1
ATOM 2242 N N . VAL A 1 279 ? 8.808 -10.697 -11.927 1.00 84.25 279 VAL A N 1
ATOM 2243 C CA . VAL A 1 279 ? 7.795 -9.912 -11.203 1.00 84.25 279 VAL A CA 1
ATOM 2244 C C . VAL A 1 279 ? 6.781 -10.829 -10.517 1.00 84.25 279 VAL A C 1
ATOM 2246 O O . VAL A 1 279 ? 6.410 -10.587 -9.368 1.00 84.25 279 VAL A O 1
ATOM 2249 N N . SER A 1 280 ? 6.344 -11.893 -11.190 1.00 85.44 280 SER A N 1
ATOM 2250 C CA . SER A 1 280 ? 5.444 -12.894 -10.614 1.00 85.44 280 SER A CA 1
ATOM 2251 C C . SER A 1 280 ? 6.097 -13.614 -9.430 1.00 85.44 280 SER A C 1
ATOM 2253 O O . SER A 1 280 ? 5.499 -13.710 -8.354 1.00 85.44 280 SER A O 1
ATOM 2255 N N . TYR A 1 281 ? 7.365 -14.016 -9.569 1.00 86.62 281 TYR A N 1
ATOM 2256 C CA . TYR A 1 281 ? 8.132 -14.635 -8.493 1.00 86.62 281 TYR A CA 1
ATOM 2257 C C . TYR A 1 281 ? 8.243 -13.714 -7.277 1.00 86.62 281 TYR A C 1
ATOM 2259 O O . TYR A 1 281 ? 7.905 -14.132 -6.171 1.00 86.62 281 TYR A O 1
ATOM 2267 N N . PHE A 1 282 ? 8.605 -12.441 -7.452 1.00 81.31 282 PHE A N 1
ATOM 2268 C CA . PHE A 1 282 ? 8.698 -11.489 -6.339 1.00 81.31 282 PHE A CA 1
ATOM 2269 C C . PHE A 1 282 ? 7.347 -11.120 -5.711 1.00 81.31 282 PHE A C 1
ATOM 2271 O O . PHE A 1 282 ? 7.306 -10.667 -4.566 1.00 81.31 282 PHE A O 1
ATOM 2278 N N . ARG A 1 283 ? 6.225 -11.358 -6.400 1.00 77.62 283 ARG A N 1
ATOM 2279 C CA . ARG A 1 283 ? 4.883 -11.238 -5.805 1.00 77.62 283 ARG A CA 1
ATOM 2280 C C . ARG A 1 283 ? 4.523 -12.416 -4.899 1.00 77.62 283 ARG A C 1
ATOM 2282 O O . ARG A 1 283 ? 3.688 -12.228 -4.003 1.00 77.62 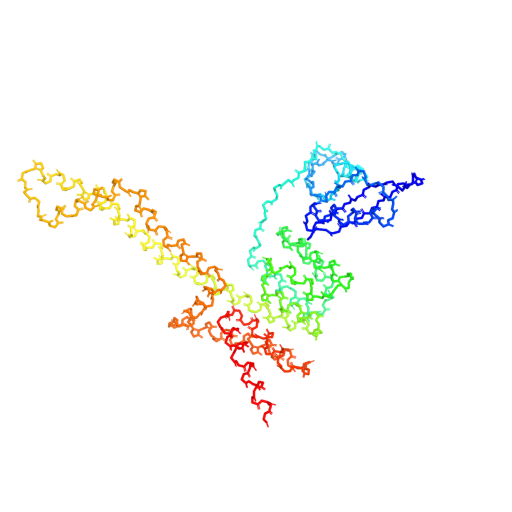283 ARG A O 1
ATOM 2289 N N . SER A 1 284 ? 5.144 -13.581 -5.099 1.00 86.69 284 SER A N 1
ATOM 2290 C CA . SER A 1 284 ? 4.959 -14.769 -4.256 1.00 86.69 284 SER A CA 1
ATOM 2291 C C . SER A 1 284 ? 5.481 -14.550 -2.832 1.00 86.69 284 SER A C 1
ATOM 2293 O O . SER A 1 284 ? 6.316 -13.682 -2.578 1.00 86.69 284 SER A O 1
ATOM 2295 N N . GLU A 1 285 ? 4.997 -15.340 -1.876 1.00 80.19 285 GLU A N 1
ATOM 2296 C CA . GLU A 1 285 ? 5.378 -15.204 -0.466 1.00 80.19 285 GLU A CA 1
ATOM 2297 C C . GLU A 1 285 ? 6.871 -15.486 -0.229 1.00 80.19 285 GLU A C 1
ATOM 2299 O O . GLU A 1 285 ? 7.548 -14.704 0.439 1.00 80.19 285 GLU A O 1
ATOM 2304 N N . LYS A 1 286 ? 7.415 -16.532 -0.869 1.00 83.75 286 LYS A N 1
ATOM 2305 C CA . LYS A 1 286 ? 8.855 -16.846 -0.838 1.00 83.75 286 LYS A CA 1
ATOM 2306 C C . LYS A 1 286 ? 9.681 -15.756 -1.528 1.00 83.75 286 LYS A C 1
ATOM 2308 O O . LYS A 1 286 ? 10.692 -15.317 -0.983 1.00 83.75 286 LYS A O 1
ATOM 2313 N N . GLY A 1 287 ? 9.222 -15.271 -2.683 1.00 85.50 287 GLY A N 1
ATOM 2314 C CA . GLY A 1 287 ? 9.906 -14.215 -3.428 1.00 85.50 287 GLY A CA 1
ATOM 2315 C C . GLY A 1 287 ? 9.948 -12.881 -2.685 1.00 85.50 287 GLY A C 1
ATOM 2316 O O . GLY A 1 287 ? 10.979 -12.217 -2.713 1.00 85.50 287 GLY A O 1
ATOM 2317 N N . ARG A 1 288 ? 8.896 -12.511 -1.940 1.00 82.75 288 ARG A N 1
ATOM 2318 C CA . ARG A 1 288 ? 8.910 -11.296 -1.103 1.00 82.75 288 ARG A CA 1
ATOM 2319 C C . ARG A 1 288 ? 9.979 -11.337 -0.020 1.00 82.75 288 ARG A C 1
ATOM 2321 O O . ARG A 1 288 ? 10.605 -10.315 0.233 1.00 82.75 288 ARG A O 1
ATOM 2328 N N . VAL A 1 289 ? 10.207 -12.494 0.605 1.00 87.38 289 VAL A N 1
ATOM 2329 C CA . VAL A 1 289 ? 11.269 -12.652 1.614 1.00 87.38 289 VAL A CA 1
ATOM 2330 C C . VAL A 1 289 ? 12.642 -12.432 0.979 1.00 87.38 289 VAL A C 1
ATOM 2332 O O . VAL A 1 289 ? 13.450 -11.677 1.515 1.00 87.38 289 VAL A O 1
ATOM 2335 N N . VAL A 1 290 ? 12.887 -13.034 -0.189 1.00 88.12 290 VAL A N 1
ATOM 2336 C CA . VAL A 1 290 ? 14.142 -12.851 -0.938 1.00 88.12 290 VAL A CA 1
ATOM 2337 C C . VAL A 1 290 ? 14.315 -11.394 -1.368 1.00 88.12 290 VAL A C 1
ATOM 2339 O O . VAL A 1 290 ? 15.374 -10.814 -1.150 1.00 88.12 290 VAL A O 1
ATOM 2342 N N . TRP A 1 291 ? 13.266 -10.773 -1.905 1.00 85.81 291 TRP A N 1
ATOM 2343 C CA . TRP A 1 291 ? 13.271 -9.366 -2.305 1.00 85.81 291 TRP A CA 1
ATOM 2344 C C . TRP A 1 291 ? 13.600 -8.436 -1.135 1.00 85.81 291 TRP A C 1
ATOM 2346 O O . TRP A 1 291 ? 14.451 -7.559 -1.247 1.00 85.81 291 TRP A O 1
ATOM 2356 N N . HIS A 1 292 ? 12.966 -8.658 0.016 1.00 85.75 292 HIS A N 1
ATOM 2357 C CA . HIS A 1 292 ? 13.203 -7.868 1.220 1.00 85.75 292 HIS A CA 1
ATOM 2358 C C . HIS A 1 292 ? 14.614 -8.065 1.785 1.00 85.75 292 HIS A C 1
ATOM 2360 O O . HIS A 1 292 ? 15.183 -7.115 2.321 1.00 85.75 292 HIS A O 1
ATOM 2366 N N . ARG A 1 293 ? 15.192 -9.265 1.635 1.00 89.69 293 ARG A N 1
ATOM 2367 C CA . ARG A 1 293 ? 16.600 -9.527 1.955 1.00 89.69 293 ARG A CA 1
ATOM 2368 C C . ARG A 1 293 ? 17.524 -8.728 1.036 1.00 89.69 293 ARG A C 1
ATOM 2370 O O . ARG A 1 293 ? 18.394 -8.028 1.539 1.00 89.69 293 ARG A O 1
ATOM 2377 N N . ILE A 1 294 ? 17.296 -8.783 -0.280 1.00 87.56 294 ILE A N 1
ATOM 2378 C CA . ILE A 1 294 ? 18.079 -8.031 -1.275 1.00 87.56 294 ILE A CA 1
ATOM 2379 C C . ILE A 1 294 ? 18.027 -6.532 -0.970 1.00 87.56 294 ILE A C 1
ATOM 2381 O O . ILE A 1 294 ? 19.070 -5.894 -0.902 1.00 87.56 294 ILE A O 1
ATOM 2385 N N . LEU A 1 295 ? 16.838 -5.983 -0.705 1.00 84.75 295 LEU A N 1
ATOM 2386 C CA . LEU A 1 295 ? 16.644 -4.575 -0.341 1.00 84.75 295 LEU A CA 1
ATOM 2387 C C . LEU A 1 295 ? 17.476 -4.139 0.874 1.00 84.75 295 LEU A C 1
ATOM 2389 O O . LEU A 1 295 ? 18.026 -3.042 0.857 1.00 84.75 295 LEU A O 1
ATOM 2393 N N . ILE A 1 296 ? 17.591 -4.984 1.905 1.00 87.50 296 ILE A N 1
ATOM 2394 C CA . ILE A 1 296 ? 18.425 -4.703 3.088 1.00 87.50 296 ILE A CA 1
ATOM 2395 C C . ILE A 1 296 ? 19.926 -4.763 2.751 1.00 87.50 296 ILE A C 1
ATOM 2397 O O . ILE A 1 296 ? 20.727 -4.083 3.389 1.00 87.50 296 ILE A O 1
ATOM 2401 N N . SER A 1 297 ? 20.323 -5.538 1.743 1.00 85.38 297 SER A N 1
ATOM 2402 C CA . SER A 1 297 ? 21.721 -5.659 1.315 1.00 85.38 297 SER A CA 1
ATOM 2403 C C . SER A 1 297 ? 22.199 -4.522 0.405 1.00 85.38 297 SER A C 1
ATOM 2405 O O . SER A 1 297 ? 23.403 -4.392 0.195 1.00 85.38 297 SER A O 1
ATOM 2407 N N . ILE A 1 298 ? 21.300 -3.685 -0.127 1.00 87.31 298 ILE A N 1
ATOM 2408 C CA . ILE A 1 298 ? 21.687 -2.559 -0.990 1.00 87.31 298 ILE A CA 1
ATOM 2409 C C . ILE A 1 298 ? 22.447 -1.509 -0.156 1.00 87.31 298 ILE A C 1
ATOM 2411 O O . ILE A 1 298 ? 21.935 -1.065 0.878 1.00 87.31 298 ILE A O 1
ATOM 2415 N N . PRO A 1 299 ? 23.643 -1.059 -0.582 1.00 78.56 299 PRO A N 1
ATOM 2416 C CA . PRO A 1 299 ? 24.375 -0.011 0.123 1.00 78.56 299 PRO A CA 1
ATOM 2417 C C . PRO A 1 299 ? 23.552 1.285 0.198 1.00 78.56 299 PRO A C 1
ATOM 2419 O O . PRO A 1 299 ? 22.789 1.612 -0.707 1.00 78.56 299 PRO A O 1
ATOM 2422 N N . VAL A 1 300 ? 23.693 2.025 1.304 1.00 78.50 300 VAL A N 1
ATOM 2423 C CA . VAL A 1 300 ? 22.916 3.238 1.654 1.00 78.50 300 VAL A CA 1
ATOM 2424 C C . VAL A 1 300 ? 21.432 2.962 1.957 1.00 78.50 300 VAL A C 1
ATOM 2426 O O . VAL A 1 300 ? 20.997 3.189 3.087 1.00 78.50 300 VAL A O 1
ATOM 2429 N N . ILE A 1 301 ? 20.666 2.417 1.008 1.00 77.25 301 ILE A N 1
ATOM 2430 C CA . ILE A 1 301 ? 19.215 2.180 1.144 1.00 77.25 301 ILE A CA 1
ATOM 2431 C C . ILE A 1 301 ? 18.919 1.092 2.182 1.00 77.25 301 ILE A C 1
ATOM 2433 O O . ILE A 1 301 ? 18.036 1.248 3.026 1.00 77.25 301 ILE A O 1
ATOM 2437 N N . GLY A 1 302 ? 19.674 -0.003 2.157 1.00 83.00 302 GLY A N 1
ATOM 2438 C CA . GLY A 1 302 ? 19.437 -1.157 3.015 1.00 83.00 302 GLY A CA 1
ATOM 2439 C C . GLY A 1 302 ? 19.638 -0.862 4.499 1.00 83.00 302 GLY A C 1
ATOM 2440 O O . GLY A 1 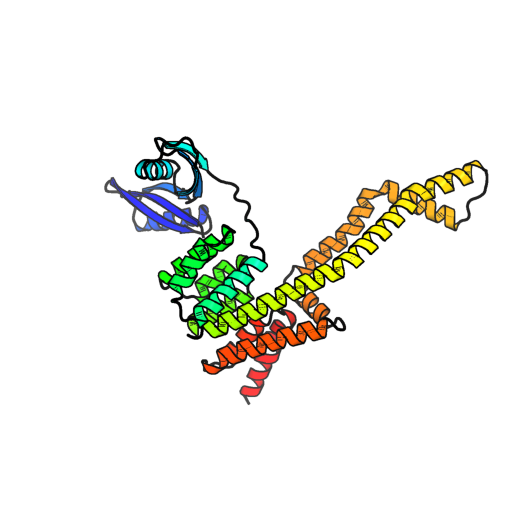302 ? 18.831 -1.283 5.329 1.00 83.00 302 GLY A O 1
ATOM 2441 N N . LYS A 1 303 ? 20.639 -0.032 4.833 1.00 83.62 303 LYS A N 1
ATOM 2442 C CA . LYS A 1 303 ? 20.857 0.463 6.205 1.00 83.62 303 LYS A CA 1
ATOM 2443 C C . LYS A 1 303 ? 19.660 1.265 6.712 1.00 83.62 303 LYS A C 1
ATOM 2445 O O . LYS A 1 303 ? 19.290 1.130 7.876 1.00 83.62 303 LYS A O 1
ATOM 2450 N N . LEU A 1 304 ? 19.058 2.087 5.853 1.00 81.12 304 LEU A N 1
ATOM 2451 C CA . LEU A 1 304 ? 17.884 2.877 6.209 1.00 81.12 304 LEU A CA 1
ATOM 2452 C C . LEU A 1 304 ? 16.671 1.974 6.454 1.00 81.12 304 LEU A C 1
ATOM 2454 O O . LEU A 1 304 ? 16.056 2.072 7.510 1.00 81.12 304 LEU A O 1
ATOM 2458 N N . ILE A 1 305 ? 16.384 1.046 5.532 1.00 82.25 305 ILE A N 1
ATOM 2459 C CA . ILE A 1 305 ? 15.272 0.091 5.664 1.00 82.25 305 ILE A CA 1
ATOM 2460 C C . ILE A 1 305 ? 15.404 -0.718 6.957 1.00 82.25 305 ILE A C 1
ATOM 2462 O O . ILE A 1 305 ? 14.432 -0.853 7.695 1.00 82.25 305 ILE A O 1
ATOM 2466 N N . TYR A 1 306 ? 16.606 -1.219 7.252 1.00 87.44 306 TYR A N 1
ATOM 2467 C CA . TYR A 1 306 ? 16.867 -1.966 8.479 1.00 87.44 306 TYR A CA 1
ATOM 2468 C C . TYR A 1 306 ? 16.595 -1.125 9.734 1.00 87.44 306 TYR A C 1
ATOM 2470 O O . TYR A 1 306 ? 15.865 -1.567 10.619 1.00 87.44 306 TYR A O 1
ATOM 2478 N N . LYS A 1 307 ? 17.114 0.112 9.789 1.00 84.31 307 LYS A N 1
ATOM 2479 C CA . LYS A 1 307 ? 16.875 1.033 10.912 1.00 84.31 307 LYS A CA 1
ATOM 2480 C C . LYS A 1 307 ? 15.393 1.366 11.083 1.00 84.31 307 LYS A C 1
ATOM 2482 O O . LYS A 1 307 ? 14.917 1.380 12.210 1.00 84.31 307 LYS A O 1
ATOM 2487 N N . THR A 1 308 ? 14.656 1.587 9.993 1.00 80.50 308 THR A N 1
ATOM 2488 C CA . THR A 1 308 ? 13.206 1.830 10.045 1.00 80.50 308 THR A CA 1
ATOM 2489 C C . THR A 1 308 ? 12.450 0.613 10.573 1.00 80.50 308 THR A C 1
ATOM 2491 O O . THR A 1 308 ? 11.604 0.756 11.449 1.00 80.50 308 THR A O 1
ATOM 2494 N N . SER A 1 309 ? 12.760 -0.594 10.093 1.00 84.81 309 SER A N 1
ATOM 2495 C CA . SER A 1 309 ? 12.115 -1.812 10.597 1.00 84.81 309 SER A CA 1
ATOM 2496 C C . SER A 1 309 ? 12.423 -2.070 12.074 1.00 84.81 309 SER A C 1
ATOM 2498 O O . SER A 1 309 ? 11.526 -2.482 12.807 1.00 84.81 309 SER A O 1
ATOM 2500 N N . LEU A 1 310 ? 13.653 -1.796 12.520 1.00 89.12 310 LEU A N 1
ATOM 2501 C CA . LEU A 1 310 ? 14.047 -1.907 13.925 1.00 89.12 310 LEU A CA 1
ATOM 2502 C C . LEU A 1 310 ? 13.330 -0.875 14.808 1.00 89.12 310 LEU A C 1
ATOM 2504 O O . LEU A 1 310 ? 12.870 -1.211 15.893 1.00 89.12 310 LEU A O 1
ATOM 2508 N N . GLU A 1 311 ? 13.201 0.362 14.334 1.00 84.69 311 GLU A N 1
ATOM 2509 C CA . GLU A 1 311 ? 12.493 1.438 15.032 1.00 84.69 311 GLU A CA 1
ATOM 2510 C C . GLU A 1 311 ? 11.008 1.107 15.227 1.00 84.69 311 GLU A C 1
ATOM 2512 O O . GLU A 1 311 ? 10.493 1.224 16.338 1.00 84.69 311 GLU A O 1
ATOM 2517 N N . VAL A 1 312 ? 10.341 0.600 14.184 1.00 75.69 312 VAL A N 1
ATOM 2518 C CA . VAL A 1 312 ? 8.953 0.121 14.281 1.00 75.69 312 VAL A CA 1
ATOM 2519 C C . VAL A 1 312 ? 8.839 -1.051 15.246 1.00 75.69 312 VAL A C 1
ATOM 2521 O O . VAL A 1 312 ? 7.948 -1.048 16.091 1.00 75.69 312 VAL A O 1
ATOM 2524 N N . PHE A 1 313 ? 9.737 -2.037 15.143 1.00 86.75 313 PHE A N 1
ATOM 2525 C CA . PHE A 1 313 ? 9.758 -3.172 16.064 1.00 86.75 313 PHE A CA 1
ATOM 2526 C C . PHE A 1 313 ? 9.860 -2.692 17.514 1.00 86.75 313 PHE A C 1
ATOM 2528 O O . PHE A 1 313 ? 9.021 -3.059 18.328 1.00 86.75 313 PHE A O 1
ATOM 2535 N N . ALA A 1 314 ? 10.833 -1.830 17.822 1.00 86.50 314 ALA A N 1
ATOM 2536 C CA . ALA A 1 314 ? 11.056 -1.317 19.170 1.00 86.50 314 ALA A CA 1
ATOM 2537 C C . ALA A 1 314 ? 9.856 -0.516 19.693 1.00 86.50 314 ALA A C 1
ATOM 2539 O O . ALA A 1 314 ? 9.482 -0.656 20.853 1.00 86.50 314 ALA A O 1
ATOM 2540 N N . ARG A 1 315 ? 9.217 0.287 18.834 1.00 75.50 315 ARG A N 1
ATOM 2541 C CA . ARG A 1 315 ? 8.043 1.091 19.193 1.00 75.50 315 ARG A CA 1
ATOM 2542 C C . ARG A 1 315 ? 6.820 0.229 19.511 1.00 75.50 315 ARG A C 1
ATOM 2544 O O . ARG A 1 315 ? 6.148 0.475 20.509 1.00 75.50 315 ARG A O 1
ATOM 2551 N N . VAL A 1 316 ? 6.537 -0.777 18.680 1.00 75.38 316 VAL A N 1
ATOM 2552 C CA . VAL A 1 316 ? 5.421 -1.715 18.900 1.00 75.38 316 VAL A CA 1
ATOM 2553 C C . VAL A 1 316 ? 5.692 -2.597 20.109 1.00 75.38 316 VAL A C 1
ATOM 2555 O O . VAL A 1 316 ? 4.799 -2.793 20.929 1.00 75.38 316 VAL A O 1
ATOM 2558 N N . PHE A 1 317 ? 6.935 -3.053 20.259 1.00 83.56 317 PHE A N 1
ATOM 2559 C CA . PHE A 1 317 ? 7.365 -3.817 21.418 1.00 83.56 317 PHE A CA 1
ATOM 2560 C C . PHE A 1 317 ? 7.161 -3.010 22.697 1.00 83.56 317 PHE A C 1
ATOM 2562 O O . PHE A 1 317 ? 6.478 -3.479 23.593 1.00 83.56 317 PHE A O 1
ATOM 2569 N N . HIS A 1 318 ? 7.654 -1.770 22.755 1.00 81.56 318 HIS A N 1
ATOM 2570 C CA . HIS A 1 318 ? 7.483 -0.891 23.912 1.00 81.56 318 HIS A CA 1
ATOM 2571 C C . HIS A 1 318 ? 6.007 -0.647 24.265 1.00 81.56 318 HIS A C 1
ATOM 2573 O O . HIS A 1 318 ? 5.645 -0.717 25.435 1.00 81.56 318 HIS A O 1
ATOM 2579 N N . ALA A 1 319 ? 5.156 -0.407 23.262 1.00 71.94 319 ALA A N 1
ATOM 2580 C CA . ALA A 1 319 ? 3.731 -0.145 23.467 1.00 71.94 319 ALA A CA 1
ATOM 2581 C C . ALA A 1 319 ? 2.947 -1.360 23.996 1.00 71.94 319 ALA A C 1
ATOM 2583 O O . ALA A 1 319 ? 1.924 -1.185 24.650 1.00 71.94 319 ALA A O 1
ATOM 2584 N N . LEU A 1 320 ? 3.397 -2.578 23.686 1.00 73.56 320 LEU A N 1
ATOM 2585 C CA . LEU A 1 320 ? 2.759 -3.821 24.124 1.00 73.56 320 LEU A CA 1
ATOM 2586 C C . LEU A 1 320 ? 3.358 -4.352 25.431 1.00 73.56 320 LEU A C 1
ATOM 2588 O O . LEU A 1 320 ? 2.629 -4.850 26.283 1.00 73.56 320 LEU A O 1
ATOM 2592 N N . TYR A 1 321 ? 4.673 -4.214 25.599 1.00 78.56 321 TYR A N 1
ATOM 2593 C CA . TYR A 1 321 ? 5.426 -4.761 26.725 1.00 78.56 321 TYR A CA 1
ATOM 2594 C C . TYR A 1 321 ? 4.969 -4.195 28.073 1.00 78.56 321 TYR A C 1
ATOM 2596 O O . TYR A 1 321 ? 5.009 -4.895 29.079 1.00 78.56 321 TYR A O 1
ATOM 2604 N N . SER A 1 322 ? 4.483 -2.952 28.100 1.00 63.69 322 SER A N 1
ATOM 2605 C CA . SER A 1 322 ? 3.971 -2.308 29.314 1.00 63.69 322 SER A CA 1
ATOM 2606 C C . SER A 1 322 ? 2.659 -2.903 29.848 1.00 63.69 322 SER A C 1
ATOM 2608 O O . SER A 1 322 ? 2.293 -2.586 30.977 1.00 63.69 322 SER A O 1
ATOM 2610 N N . GLY A 1 323 ? 1.958 -3.756 29.085 1.00 55.81 323 GLY A N 1
ATOM 2611 C CA . GLY A 1 323 ? 0.629 -4.271 29.448 1.00 55.81 323 GLY A CA 1
ATOM 2612 C C . GLY A 1 323 ? 0.443 -5.792 29.388 1.00 55.81 323 GLY A C 1
ATOM 2613 O O . GLY A 1 323 ? -0.657 -6.265 29.661 1.00 55.81 323 GLY A O 1
ATOM 2614 N N . SER A 1 324 ? 1.462 -6.575 29.027 1.00 55.94 324 SER A N 1
ATOM 2615 C CA . SER A 1 324 ? 1.314 -8.010 28.726 1.00 55.94 324 SER A CA 1
ATOM 2616 C C . SER A 1 324 ? 2.221 -8.908 29.572 1.00 55.94 324 SER A C 1
ATOM 2618 O O . SER A 1 324 ? 3.426 -8.685 29.623 1.00 55.94 324 SER A O 1
ATOM 2620 N N . GLY A 1 325 ? 1.662 -9.979 30.150 1.00 59.34 325 GLY A N 1
ATOM 2621 C CA . GLY A 1 325 ? 2.416 -11.034 30.847 1.00 59.34 325 GLY A CA 1
ATOM 2622 C C . GLY A 1 325 ? 3.075 -12.079 29.929 1.00 59.34 325 GLY A C 1
ATOM 2623 O O . GLY A 1 325 ? 3.850 -12.904 30.404 1.00 59.34 325 GLY A O 1
ATOM 2624 N N . GLU A 1 326 ? 2.801 -12.054 28.617 1.00 67.81 326 GLU A N 1
ATOM 2625 C CA . GLU A 1 326 ? 3.346 -13.010 27.640 1.00 67.81 326 GLU A CA 1
ATOM 2626 C C . GLU A 1 326 ? 4.419 -12.378 26.734 1.00 67.81 326 GLU A C 1
ATOM 2628 O O . GLU A 1 326 ? 4.140 -11.889 25.638 1.00 67.81 326 GLU A O 1
ATOM 2633 N N . ASN A 1 327 ? 5.687 -12.450 27.156 1.00 77.12 327 ASN A N 1
ATOM 2634 C CA . ASN A 1 327 ? 6.827 -11.834 26.454 1.00 77.12 327 ASN A CA 1
ATOM 2635 C C . ASN A 1 327 ? 6.989 -12.285 24.986 1.00 77.12 327 ASN A C 1
ATOM 2637 O O . ASN A 1 327 ? 7.443 -11.516 24.138 1.00 77.12 327 ASN A O 1
ATOM 2641 N N . ILE A 1 328 ? 6.611 -13.524 24.656 1.00 84.31 328 ILE A N 1
ATOM 2642 C CA . ILE A 1 328 ? 6.783 -14.085 23.306 1.00 84.31 328 ILE A CA 1
ATOM 2643 C C . ILE A 1 328 ? 5.738 -13.539 22.331 1.00 84.31 328 ILE A C 1
ATOM 2645 O O . ILE A 1 328 ? 6.068 -13.266 21.172 1.00 84.31 328 ILE A O 1
ATOM 2649 N N . GLU A 1 329 ? 4.491 -13.359 22.774 1.00 80.88 329 GLU A N 1
ATOM 2650 C CA . GLU A 1 329 ? 3.440 -12.825 21.908 1.00 80.88 329 GLU A CA 1
ATOM 2651 C C . GLU A 1 329 ? 3.752 -11.374 21.515 1.00 80.88 329 GLU A C 1
ATOM 2653 O O . GLU A 1 329 ? 3.649 -11.025 20.337 1.00 80.88 329 GLU A O 1
ATOM 2658 N N . VAL A 1 330 ? 4.277 -10.570 22.446 1.00 82.69 330 VAL A N 1
ATOM 2659 C CA . VAL A 1 330 ? 4.766 -9.205 22.178 1.00 82.69 330 VAL A CA 1
ATOM 2660 C C . VAL A 1 330 ? 5.837 -9.205 21.090 1.00 82.69 330 VAL A C 1
ATOM 2662 O O . VAL A 1 330 ? 5.741 -8.435 20.130 1.00 82.69 330 VAL A O 1
ATOM 2665 N N . ILE A 1 331 ? 6.843 -10.083 21.194 1.00 88.06 331 ILE A N 1
ATOM 2666 C CA . ILE A 1 331 ? 7.930 -10.185 20.204 1.00 88.06 331 ILE A CA 1
ATOM 2667 C C . ILE A 1 331 ? 7.361 -10.591 18.844 1.00 88.06 331 ILE A C 1
ATOM 2669 O O . ILE A 1 331 ? 7.723 -10.016 17.813 1.00 88.06 331 ILE A O 1
ATOM 2673 N N . LYS A 1 332 ? 6.434 -11.555 18.826 1.00 85.88 332 LYS A N 1
ATOM 2674 C CA . LYS A 1 332 ? 5.800 -12.037 17.599 1.00 85.88 332 LYS A CA 1
ATOM 2675 C C . LYS A 1 332 ? 4.990 -10.933 16.922 1.00 85.88 332 LYS A C 1
ATOM 2677 O O . LYS A 1 332 ? 5.195 -10.697 15.731 1.00 85.88 332 LYS A O 1
ATOM 2682 N N . ILE A 1 333 ? 4.140 -10.221 17.657 1.00 78.69 333 ILE A N 1
ATOM 2683 C CA . ILE A 1 333 ? 3.340 -9.108 17.125 1.00 78.69 333 ILE A CA 1
ATOM 2684 C C . ILE A 1 333 ? 4.253 -7.978 16.630 1.00 78.69 333 ILE A C 1
ATOM 2686 O O . ILE A 1 333 ? 4.084 -7.486 15.513 1.00 78.69 333 ILE A O 1
ATOM 2690 N N . SER A 1 334 ? 5.285 -7.627 17.396 1.00 83.44 334 SER A N 1
ATOM 2691 C CA . SER A 1 334 ? 6.272 -6.612 17.001 1.00 83.44 334 SER A CA 1
ATOM 2692 C C . SER A 1 334 ? 7.015 -7.004 15.719 1.00 83.44 334 SER A C 1
ATOM 2694 O O . SER A 1 334 ? 7.245 -6.167 14.842 1.00 83.44 334 SER A O 1
ATOM 2696 N N . SER A 1 335 ? 7.331 -8.294 15.551 1.00 87.44 335 SER A N 1
ATOM 2697 C CA . SER A 1 335 ? 7.950 -8.814 14.326 1.00 87.44 335 SER A CA 1
ATOM 2698 C C . SER A 1 335 ? 7.020 -8.729 13.111 1.00 87.44 335 SER A C 1
ATOM 2700 O O . SER A 1 335 ? 7.478 -8.427 12.012 1.00 87.44 335 SER A O 1
ATOM 2702 N N . GLU A 1 336 ? 5.711 -8.928 13.290 1.00 82.38 336 GLU A N 1
ATOM 2703 C CA . GLU A 1 336 ? 4.713 -8.782 12.221 1.00 82.38 336 GLU A CA 1
ATOM 2704 C C . GLU A 1 336 ? 4.547 -7.320 11.791 1.00 82.38 336 GLU A C 1
ATOM 2706 O O . GLU A 1 336 ? 4.316 -7.032 10.611 1.00 82.38 336 GLU A O 1
ATOM 2711 N N . ALA A 1 337 ? 4.715 -6.392 12.734 1.00 75.44 337 ALA A N 1
ATOM 2712 C CA . ALA A 1 337 ? 4.569 -4.964 12.503 1.00 75.44 337 ALA A CA 1
ATOM 2713 C C . ALA A 1 337 ? 5.775 -4.319 11.796 1.00 75.44 337 ALA A C 1
ATOM 2715 O O . ALA A 1 337 ? 5.600 -3.316 11.110 1.00 75.44 337 ALA A O 1
ATOM 2716 N N . CYS A 1 338 ? 6.983 -4.895 11.872 1.00 78.81 338 CYS A N 1
ATOM 2717 C CA . CYS A 1 338 ? 8.206 -4.284 11.316 1.00 78.81 338 CYS A CA 1
ATOM 2718 C C . CYS A 1 338 ? 8.191 -4.060 9.783 1.00 78.81 338 CYS A C 1
ATOM 2720 O O . CYS A 1 338 ? 9.099 -3.435 9.223 1.00 78.81 338 CYS A O 1
ATOM 2722 N N . GLY A 1 339 ? 7.187 -4.603 9.078 1.00 74.75 339 GLY A N 1
ATOM 2723 C CA . GLY A 1 339 ? 6.941 -4.404 7.646 1.00 74.75 339 GLY A CA 1
ATOM 2724 C C . GLY A 1 339 ? 7.900 -5.162 6.723 1.00 74.75 339 GLY A C 1
ATOM 2725 O O . GLY A 1 339 ? 7.621 -5.313 5.528 1.00 74.75 339 GLY A O 1
ATOM 2726 N N . ASN A 1 340 ? 9.000 -5.698 7.257 1.00 85.19 340 ASN A N 1
ATOM 2727 C CA . ASN A 1 340 ? 9.978 -6.460 6.504 1.00 85.19 340 ASN A CA 1
ATOM 2728 C C . ASN A 1 340 ? 9.812 -7.973 6.734 1.00 85.19 340 ASN A C 1
ATOM 2730 O O . ASN A 1 340 ? 10.211 -8.510 7.761 1.00 85.19 340 ASN A O 1
ATOM 2734 N N . ARG A 1 341 ? 9.289 -8.675 5.720 1.00 85.19 341 ARG A N 1
ATOM 2735 C CA . ARG A 1 341 ? 9.073 -10.133 5.730 1.00 85.19 341 ARG A CA 1
ATOM 2736 C C . ARG A 1 341 ? 10.326 -10.968 6.009 1.00 85.19 341 ARG A C 1
ATOM 2738 O O . ARG A 1 341 ? 10.190 -12.070 6.524 1.00 85.19 341 ARG A O 1
ATOM 2745 N N . TYR A 1 342 ? 11.521 -10.486 5.660 1.00 89.75 342 TYR A N 1
ATOM 2746 C CA . TYR A 1 342 ? 12.765 -11.183 5.994 1.00 89.75 342 TYR A CA 1
ATOM 2747 C C . TYR A 1 342 ? 13.053 -11.098 7.496 1.00 89.75 342 TYR A C 1
ATOM 2749 O O . TYR A 1 342 ? 13.260 -12.132 8.121 1.00 89.75 342 TYR A O 1
ATOM 2757 N N . ILE A 1 343 ? 12.978 -9.899 8.083 1.00 89.25 343 ILE A N 1
ATOM 2758 C CA . ILE A 1 343 ? 13.178 -9.689 9.527 1.00 89.25 343 ILE A CA 1
ATOM 2759 C C . ILE A 1 343 ? 12.105 -10.431 10.339 1.00 89.25 343 ILE A C 1
ATOM 2761 O O . ILE A 1 343 ? 12.446 -11.164 11.262 1.00 89.25 343 ILE A O 1
ATOM 2765 N N . GLU A 1 344 ? 10.830 -10.319 9.949 1.00 89.56 344 GLU A N 1
ATOM 2766 C CA . GLU A 1 344 ? 9.713 -11.052 10.568 1.00 89.56 344 GLU A CA 1
ATOM 2767 C C . GLU A 1 344 ? 9.998 -12.560 10.626 1.00 89.56 344 GLU A C 1
ATOM 2769 O O . GLU A 1 344 ? 9.858 -13.189 11.673 1.00 89.56 344 GLU A O 1
ATOM 2774 N N . LYS A 1 345 ? 10.437 -13.137 9.500 1.00 90.62 345 LYS A N 1
ATOM 2775 C CA . LYS A 1 345 ? 10.731 -14.566 9.402 1.00 90.62 345 LYS A CA 1
ATOM 2776 C C . LYS A 1 345 ? 11.924 -14.971 10.268 1.00 90.62 345 LYS A C 1
ATOM 2778 O O . LYS A 1 345 ? 11.858 -15.990 10.941 1.00 90.62 345 LYS A O 1
ATOM 2783 N N . GLN A 1 346 ? 12.994 -14.176 10.280 1.00 91.69 346 GLN A N 1
ATOM 2784 C CA . GLN A 1 346 ? 14.162 -14.436 11.131 1.00 91.69 346 GLN A CA 1
ATOM 2785 C C . GLN A 1 346 ? 13.782 -14.433 12.619 1.00 91.69 346 GLN A C 1
ATOM 2787 O O . GLN A 1 346 ? 14.196 -15.319 13.360 1.00 91.69 346 GLN A O 1
ATOM 2792 N N . ILE A 1 347 ? 12.940 -13.493 13.055 1.00 91.06 347 ILE A N 1
ATOM 2793 C CA . ILE A 1 347 ? 12.500 -13.432 14.454 1.00 91.06 347 ILE A CA 1
ATOM 2794 C C . ILE A 1 347 ? 11.627 -14.645 14.811 1.00 91.06 347 ILE A C 1
ATOM 2796 O O . ILE A 1 347 ? 11.856 -15.286 15.835 1.00 91.06 347 ILE A O 1
ATOM 2800 N N . LYS A 1 348 ? 10.656 -14.998 13.962 1.00 90.38 348 LYS A N 1
ATOM 2801 C CA . LYS A 1 348 ? 9.719 -16.100 14.232 1.00 90.38 348 LYS A CA 1
ATOM 2802 C C . LYS A 1 348 ? 10.350 -17.487 14.164 1.00 90.38 348 LYS A C 1
ATOM 2804 O O . LYS A 1 348 ? 10.037 -18.322 15.005 1.00 90.38 348 LYS A O 1
ATOM 2809 N N . ASP A 1 349 ? 11.208 -17.724 13.177 1.00 90.69 349 ASP A N 1
ATOM 2810 C CA . ASP A 1 349 ? 11.726 -19.065 12.890 1.00 90.69 349 ASP A CA 1
ATOM 2811 C C . ASP A 1 349 ? 13.052 -19.347 13.611 1.00 90.69 349 ASP A C 1
ATOM 2813 O O . ASP A 1 349 ? 13.412 -20.510 13.786 1.00 90.69 349 ASP A O 1
ATOM 2817 N N . ILE A 1 350 ? 13.792 -18.305 14.016 1.00 89.62 350 ILE A N 1
ATOM 2818 C CA . ILE A 1 350 ? 15.122 -18.447 14.630 1.00 89.62 350 ILE A CA 1
ATOM 2819 C C . ILE A 1 350 ? 15.128 -17.906 16.058 1.00 89.62 350 ILE A C 1
ATOM 2821 O O . ILE A 1 350 ? 15.416 -18.658 16.985 1.00 89.62 350 ILE A O 1
ATOM 2825 N N . VAL A 1 351 ? 14.784 -16.629 16.253 1.00 88.56 351 VAL A N 1
ATOM 2826 C CA . VAL A 1 351 ? 14.948 -15.958 17.557 1.00 88.56 351 VAL A CA 1
ATOM 2827 C C . VAL A 1 351 ? 13.993 -16.516 18.613 1.00 88.56 351 VAL A C 1
ATOM 2829 O O . VAL A 1 351 ? 14.445 -16.909 19.683 1.00 88.56 351 VAL A O 1
ATOM 2832 N N . ILE A 1 352 ? 12.690 -16.610 18.321 1.00 88.44 352 ILE A N 1
ATOM 2833 C CA . ILE A 1 352 ? 11.699 -17.122 19.286 1.00 88.44 352 ILE A CA 1
ATOM 2834 C C . ILE A 1 352 ? 12.008 -18.577 19.701 1.00 88.44 352 ILE A C 1
ATOM 2836 O O . ILE A 1 352 ? 12.045 -18.850 20.902 1.00 88.44 352 ILE A O 1
ATOM 2840 N N . PRO A 1 353 ? 12.275 -19.522 18.774 1.00 88.56 353 PRO A N 1
ATOM 2841 C CA . PRO A 1 353 ? 12.659 -20.881 19.150 1.00 88.56 353 PRO A CA 1
ATOM 2842 C C . PRO A 1 353 ? 13.973 -20.958 19.931 1.00 88.56 353 PRO A C 1
ATOM 2844 O O . PRO A 1 353 ? 14.081 -21.801 20.818 1.00 88.56 353 PRO A O 1
ATOM 2847 N N . ALA A 1 354 ? 14.960 -20.106 19.628 1.00 87.25 354 ALA A N 1
ATOM 2848 C CA . ALA A 1 354 ? 16.209 -20.039 20.389 1.00 87.25 354 ALA A CA 1
ATOM 2849 C C . ALA A 1 354 ? 15.961 -19.576 21.835 1.00 87.25 354 ALA A C 1
ATOM 2851 O O . ALA A 1 354 ? 16.357 -20.272 22.765 1.00 87.25 354 ALA A O 1
ATOM 2852 N N . MET A 1 355 ? 15.193 -18.497 22.025 1.00 84.00 355 MET A N 1
ATOM 2853 C CA . MET A 1 355 ? 14.798 -18.001 23.352 1.00 84.00 355 MET A CA 1
ATOM 2854 C C . MET A 1 355 ? 14.029 -19.049 24.168 1.00 84.00 355 MET A C 1
ATOM 2856 O O . MET A 1 355 ? 14.242 -19.185 25.367 1.00 84.00 355 MET A O 1
ATOM 2860 N N . LEU A 1 356 ? 13.153 -19.827 23.524 1.00 85.75 356 LEU A N 1
ATOM 2861 C CA . LEU A 1 356 ? 12.416 -20.918 24.172 1.00 85.75 356 LEU A CA 1
ATOM 2862 C C . LEU A 1 356 ? 13.302 -22.105 24.572 1.00 85.75 356 LEU A C 1
ATOM 2864 O O . LEU A 1 356 ? 12.955 -22.831 25.501 1.00 85.75 356 LEU A O 1
ATOM 2868 N N . ARG A 1 357 ? 14.403 -22.346 23.851 1.00 84.38 357 ARG A N 1
ATOM 2869 C CA . ARG A 1 357 ? 15.382 -23.382 24.210 1.00 84.38 357 ARG A CA 1
ATOM 2870 C C . ARG A 1 357 ? 16.238 -22.937 25.390 1.00 84.38 357 ARG A C 1
ATOM 2872 O O . ARG A 1 357 ? 16.419 -23.727 26.304 1.00 84.38 357 ARG A O 1
ATOM 2879 N N . GLU A 1 358 ? 16.703 -21.691 25.378 1.00 78.12 358 GLU A N 1
ATOM 2880 C CA . GLU A 1 358 ? 17.515 -21.107 26.454 1.00 78.12 358 GLU A CA 1
ATOM 2881 C C . GLU A 1 358 ? 16.707 -20.849 27.732 1.00 78.12 358 GLU A C 1
ATOM 2883 O O . GLU A 1 358 ? 17.224 -21.020 28.822 1.00 78.12 358 GLU A O 1
ATOM 2888 N N . GLY A 1 359 ? 15.418 -20.513 27.634 1.00 68.25 359 GLY A N 1
ATOM 2889 C CA . GLY A 1 359 ? 14.550 -20.345 28.808 1.00 68.25 359 GLY A CA 1
ATOM 2890 C C . GLY A 1 359 ? 14.052 -21.653 29.442 1.00 68.25 359 GLY A C 1
ATOM 2891 O O . GLY A 1 359 ? 13.276 -21.602 30.393 1.00 68.25 359 GLY A O 1
ATOM 2892 N N . ARG A 1 360 ? 14.417 -22.820 28.886 1.00 58.91 360 ARG A N 1
ATOM 2893 C CA . ARG A 1 360 ? 14.124 -24.151 29.458 1.00 58.91 360 ARG A CA 1
ATOM 2894 C C . ARG A 1 360 ? 15.284 -24.729 30.276 1.00 58.91 360 ARG A C 1
ATOM 2896 O O . ARG A 1 360 ? 15.065 -25.733 30.952 1.00 58.91 360 ARG A O 1
ATOM 2903 N N . SER A 1 361 ? 16.480 -24.149 30.169 1.00 44.69 361 SER A N 1
ATOM 2904 C CA . SER A 1 361 ? 17.612 -24.373 31.081 1.00 44.69 361 SER A CA 1
ATOM 2905 C C . SER A 1 361 ? 17.562 -23.367 32.214 1.00 44.69 361 SER A C 1
ATOM 2907 O O . SER A 1 361 ? 17.892 -23.768 33.348 1.00 44.69 361 SER A O 1
#

Foldseek 3Di:
DWKKWWWWAAPVGDIDIDIDDDPDPVRVVVVVVVVCVVRVIGTDDIFIWFKKWWWWDAVPDPDIDIDIDIDRDVVVVVVVCVVVRIDTPDIDTDPDDPPPAAPLVLLLVLLQQLLVVVVVVPDSLVSLVVVLVVDPDPNVSVLSVQLSVCVVVVHQLLVSLVVCCRRNNDLRSLLRNCLSVLVPVNVSSVVSSVLSVVVVVVVVVVCVVVVVVVVVVVVVVVVVLCCLQPVLVVVVVVCVVVVNDDPPVSVVSVVVNVVCVVCVVVVVCVVVVVVVVLVVQCVDLVNVLVVLVVQLVDPPRNVVLVVQLVVQLVVQLVSPVVPDPDNLVSNLSSLSNSPRSNSSCCCVVPVSVVVVVVVVD

Secondary structure (DSSP, 8-state):
-EEEEEEEEETTS-EEEEEEEESSHHHHHHHHHHHHHHHTEEEEEEEE-EEEEEEEE-TT--PEEEEEEEESSHHHHHHHHHHTTPEEEEEEE------PPPPHHHHHHHHHHHHHHHHTT--HHHHHHHHHHH-S-HHHHHHHHHHHHHHHTT--HHHHHHTTHHHH-HHHHHHHHHHHHHS-HHHHHHHHHHHHHHHHHHHHHHHHHHHHHHHHHHHHHHHHHHIIIIIHHHHHHHHHHTT-PPPHHHHHHHHHHHHHHHTHHHHHHHHHHHHHHHHHHHHSHHHHHHHHHHHHHSTTHHHHHHHHHHHHHHHHHHHHHTT-S-HHHHHHHHHHHTS-HHHHHHIIIIIHHHHHHHTT-

pLDDT: mean 80.54, std 10.07, range [44.69, 96.31]